Protein AF-G0N2H6-F1 (afdb_monomer)

Foldseek 3Di:
DDPVVVVVVVVVVVVPDDDDPPPPDDDPVRQQVVQVLLVVVLLVCCQVQQFAQAAREDEDVVVQVLQVVCQPPVDNDDAQWDKDALVLLVVQSVCVVVVPPDHDVVNVQQSNQRPWHYKYWDAHPAADVVVPHGRSGIMIIGRHPDRDPVSTDGHHQNPPAPQGADPSSHHYDDDDPPPPPVVPVVVVVVVVVCVVPVPD

Nearest PDB structures (foldseek):
  4tpv-assembly1_A  TM=6.366E-01  e=1.408E-05  Ancylostoma caninum

Structure (mmCIF, N/CA/C/O backbone):
data_AF-G0N2H6-F1
#
_entry.id   AF-G0N2H6-F1
#
loop_
_atom_site.group_PDB
_atom_site.id
_atom_site.type_symbol
_atom_site.label_atom_id
_atom_site.label_alt_id
_atom_site.label_comp_id
_atom_site.label_asym_id
_atom_site.label_entity_id
_atom_site.label_seq_id
_atom_site.pdbx_PDB_ins_code
_atom_site.Cartn_x
_atom_site.Cartn_y
_atom_site.Cartn_z
_atom_site.occupancy
_atom_site.B_iso_or_equiv
_atom_site.auth_seq_id
_atom_site.auth_comp_id
_atom_site.auth_asym_id
_atom_site.auth_atom_id
_atom_site.pdbx_PDB_model_num
ATOM 1 N N . MET A 1 1 ? -56.303 18.698 23.907 1.00 52.81 1 MET A N 1
ATOM 2 C CA . MET A 1 1 ? -55.082 18.356 23.142 1.00 52.81 1 MET A CA 1
ATOM 3 C C . MET A 1 1 ? -55.458 17.349 22.060 1.00 52.81 1 MET A C 1
ATOM 5 O O . MET A 1 1 ? -55.988 16.296 22.387 1.00 52.81 1 MET A O 1
ATOM 9 N N . SER A 1 2 ? -55.326 17.714 20.782 1.00 60.25 2 SER A N 1
ATOM 10 C CA . SER A 1 2 ? -55.785 16.888 19.653 1.00 60.25 2 SER A CA 1
ATOM 11 C C . SER A 1 2 ? -55.023 15.560 19.600 1.00 60.25 2 SER A C 1
ATOM 13 O O . SER A 1 2 ? -53.796 15.564 19.655 1.00 60.25 2 SER A O 1
ATOM 15 N N . LYS A 1 3 ? -55.729 14.430 19.435 1.00 51.53 3 LYS A N 1
ATOM 16 C CA . LYS A 1 3 ? -55.125 13.091 19.256 1.00 51.53 3 LYS A CA 1
ATOM 17 C C . LYS A 1 3 ? -54.102 13.056 18.104 1.00 51.53 3 LYS A C 1
ATOM 19 O O . LYS A 1 3 ? -53.177 12.253 18.133 1.00 51.53 3 LYS A O 1
ATOM 24 N N . ARG A 1 4 ? -54.217 13.980 17.137 1.00 58.84 4 ARG A N 1
ATOM 25 C CA . ARG A 1 4 ? -53.255 14.167 16.036 1.00 58.84 4 ARG A CA 1
ATOM 26 C C . ARG A 1 4 ? -51.916 14.760 16.494 1.00 58.84 4 ARG A C 1
ATOM 28 O O . ARG A 1 4 ? -50.886 14.409 15.937 1.00 58.84 4 ARG A O 1
ATOM 35 N N . LEU A 1 5 ? -51.921 15.608 17.525 1.00 55.84 5 LEU A N 1
ATOM 36 C CA . LEU A 1 5 ? -50.709 16.219 18.083 1.00 55.84 5 LEU A CA 1
ATOM 37 C C . LEU A 1 5 ? -49.897 15.207 18.908 1.00 55.84 5 LEU A C 1
ATOM 39 O O . LEU A 1 5 ? -48.673 15.222 18.874 1.00 55.84 5 LEU A O 1
ATOM 43 N N . ILE A 1 6 ? -50.584 14.282 19.587 1.00 61.75 6 ILE A N 1
ATOM 44 C CA . ILE A 1 6 ? -49.951 13.180 20.328 1.00 61.75 6 ILE A CA 1
ATOM 45 C C . ILE A 1 6 ? -49.306 12.182 19.351 1.00 61.75 6 ILE A C 1
ATOM 47 O O . ILE A 1 6 ? -48.180 11.755 19.578 1.00 61.75 6 ILE A O 1
ATOM 51 N N . LEU A 1 7 ? -49.965 11.871 18.227 1.00 57.53 7 LEU A N 1
ATOM 52 C CA . LEU A 1 7 ? -49.415 10.975 17.199 1.00 57.53 7 LEU A CA 1
ATOM 53 C C . LEU A 1 7 ? -48.156 11.554 16.522 1.00 57.53 7 LEU A C 1
ATOM 55 O O . LEU A 1 7 ? -47.192 10.828 16.294 1.00 57.53 7 LEU A O 1
ATOM 59 N N . LEU A 1 8 ? -48.145 12.864 16.248 1.00 57.62 8 LEU A N 1
ATOM 60 C CA . LEU A 1 8 ? -46.985 13.570 15.686 1.00 57.62 8 LEU A CA 1
ATOM 61 C C . LEU A 1 8 ? -45.787 13.579 16.646 1.00 57.62 8 LEU A C 1
ATOM 63 O O . LEU A 1 8 ? -44.660 13.366 16.212 1.00 57.62 8 LEU A O 1
ATOM 67 N N . LEU A 1 9 ? -46.025 13.747 17.949 1.00 58.12 9 LEU A N 1
ATOM 68 C CA . LEU A 1 9 ? -44.961 13.700 18.957 1.00 58.12 9 LEU A CA 1
ATOM 69 C C . LEU A 1 9 ? -44.379 12.288 19.139 1.00 58.12 9 LEU A C 1
ATOM 71 O O . LEU A 1 9 ? -43.174 12.155 19.328 1.00 58.12 9 LEU A O 1
ATOM 75 N N . VAL A 1 10 ? -45.192 11.233 19.018 1.00 57.59 10 VAL A N 1
ATOM 76 C CA . VAL A 1 10 ? -44.719 9.837 19.109 1.00 57.59 10 VAL A CA 1
ATOM 77 C C . VAL A 1 10 ? -43.898 9.429 17.875 1.00 57.59 10 VAL A C 1
ATOM 79 O O . VAL A 1 10 ? -42.893 8.735 18.013 1.00 57.59 10 VAL A O 1
ATOM 82 N N . LEU A 1 11 ? -44.239 9.924 16.678 1.00 55.03 11 LEU A N 1
ATOM 83 C CA . LEU A 1 11 ? -43.443 9.701 15.460 1.00 55.03 11 LEU A CA 1
ATOM 84 C C . LEU A 1 11 ? -42.071 10.396 15.507 1.00 55.03 11 LEU A C 1
ATOM 86 O O . LEU A 1 11 ? -41.089 9.831 15.028 1.00 55.03 11 LEU A O 1
ATOM 90 N N . CYS A 1 12 ? -41.967 11.572 16.134 1.00 55.12 12 CYS A N 1
ATOM 91 C CA . CYS A 1 12 ? -40.683 12.260 16.301 1.00 55.12 12 CYS A CA 1
ATOM 92 C C . CYS A 1 12 ? -39.720 11.526 17.249 1.00 55.12 12 CYS A C 1
ATOM 94 O O . CYS A 1 12 ? -38.512 11.593 17.045 1.00 55.12 12 CYS A O 1
ATOM 96 N N . VAL A 1 13 ? -40.229 10.790 18.243 1.00 52.97 13 VAL A N 1
ATOM 97 C CA . VAL A 1 13 ? -39.395 10.034 19.199 1.00 52.97 13 VAL A CA 1
ATOM 98 C C . VAL A 1 13 ? -38.867 8.722 18.597 1.00 52.97 13 VAL A C 1
ATOM 100 O O . VAL A 1 13 ? -37.816 8.239 19.008 1.00 52.97 13 VAL A O 1
ATOM 103 N N . HIS A 1 14 ? -39.527 8.167 17.575 1.00 50.09 14 HIS A N 1
ATOM 104 C CA . HIS A 1 14 ? -39.010 7.010 16.826 1.00 50.09 14 HIS A CA 1
ATOM 105 C C . HIS A 1 14 ? -38.004 7.381 15.727 1.00 50.09 14 HIS A C 1
ATOM 107 O O . HIS A 1 14 ? -37.294 6.510 15.233 1.00 50.09 14 HIS A O 1
ATOM 113 N N . LEU A 1 15 ? -37.901 8.663 15.362 1.00 48.66 15 LEU A N 1
ATOM 114 C CA . LEU A 1 15 ? -36.867 9.163 14.446 1.00 48.66 15 LEU A CA 1
ATOM 115 C C . LEU A 1 15 ? -35.556 9.522 15.163 1.00 48.66 15 LEU A C 1
ATOM 117 O O . LEU A 1 15 ? -34.543 9.723 14.500 1.00 48.66 15 LEU A O 1
ATOM 121 N N . THR A 1 16 ? -35.546 9.583 16.498 1.00 50.75 16 THR A N 1
ATOM 122 C CA . THR A 1 16 ? -34.340 9.877 17.294 1.00 50.75 16 THR A CA 1
ATOM 123 C C . THR A 1 16 ? -33.732 8.645 17.964 1.00 50.75 16 THR A C 1
ATOM 125 O O . THR A 1 16 ? -32.695 8.752 18.616 1.00 50.75 16 THR A O 1
ATOM 128 N N . THR A 1 17 ? -34.313 7.458 17.769 1.00 51.91 17 THR A N 1
ATOM 129 C CA . THR A 1 17 ? -33.793 6.194 18.301 1.00 51.91 17 THR A CA 1
ATOM 130 C C . THR A 1 17 ? -33.347 5.250 17.188 1.00 51.91 17 THR A C 1
ATOM 132 O O . THR A 1 17 ? -33.980 4.254 16.855 1.00 51.91 17 THR A O 1
ATOM 135 N N . SER A 1 18 ? -32.163 5.521 16.646 1.00 50.12 18 SER A N 1
ATOM 136 C CA . SER A 1 18 ? -31.240 4.454 16.261 1.00 50.12 18 SER A CA 1
ATOM 137 C C . SER A 1 18 ? -29.820 4.887 16.591 1.00 50.12 18 SER A C 1
ATOM 139 O O . SER A 1 18 ? -29.320 5.908 16.129 1.00 50.12 18 SER A O 1
ATOM 141 N N . ALA A 1 19 ? -29.234 4.112 17.493 1.00 48.38 19 ALA A N 1
ATOM 142 C CA . ALA A 1 19 ? -27.936 4.304 18.094 1.00 48.38 19 ALA A CA 1
ATOM 143 C C . ALA A 1 19 ? -26.790 4.102 17.098 1.00 48.38 19 ALA A C 1
ATOM 145 O O . ALA A 1 19 ? -26.807 3.175 16.294 1.00 48.38 19 ALA A O 1
ATOM 146 N N . ALA A 1 20 ? -25.776 4.949 17.230 1.00 44.06 20 ALA A N 1
ATOM 147 C CA . ALA A 1 20 ? -24.366 4.633 17.466 1.00 44.06 20 ALA A CA 1
ATOM 148 C C . ALA A 1 20 ? -23.571 5.859 17.013 1.00 44.06 20 ALA A C 1
ATOM 150 O O . ALA A 1 20 ? -23.866 6.435 15.966 1.00 44.06 20 ALA A O 1
ATOM 151 N N . ILE A 1 21 ? -22.536 6.242 17.760 1.00 43.78 21 ILE A N 1
ATOM 152 C CA . ILE A 1 21 ? -21.432 7.015 17.188 1.00 43.78 21 ILE A CA 1
ATOM 153 C C . ILE A 1 21 ? -20.788 6.071 16.167 1.00 43.78 21 ILE A C 1
ATOM 155 O O . ILE A 1 21 ? -19.864 5.323 16.472 1.00 43.78 21 ILE A O 1
ATOM 159 N N . LEU A 1 22 ? -21.375 5.992 14.974 1.00 46.00 22 LEU A N 1
ATOM 160 C CA . LEU A 1 22 ? -20.761 5.324 13.850 1.00 46.00 22 LEU A CA 1
ATOM 161 C C . LEU A 1 22 ? -19.612 6.253 13.481 1.00 46.00 22 LEU A C 1
ATOM 163 O O . LEU A 1 22 ? -19.841 7.283 12.845 1.00 46.00 22 LEU A O 1
ATOM 167 N N . ALA A 1 23 ? -18.396 5.932 13.936 1.00 55.88 23 ALA A N 1
ATOM 168 C CA . ALA A 1 23 ? -17.187 6.467 13.322 1.00 55.88 23 ALA A CA 1
ATOM 169 C C . ALA A 1 23 ? -17.430 6.445 11.807 1.00 55.88 23 ALA A C 1
ATOM 171 O O . ALA A 1 23 ? -17.846 5.416 11.259 1.00 55.88 23 ALA A O 1
ATOM 172 N N . LYS A 1 24 ? -17.394 7.623 11.179 1.00 61.41 24 LYS A N 1
ATOM 173 C CA . LYS A 1 24 ? -17.942 7.831 9.839 1.00 61.41 24 LYS A CA 1
ATOM 174 C C . LYS A 1 24 ? -17.153 6.965 8.860 1.00 61.41 24 LYS A C 1
ATOM 176 O O . LYS A 1 24 ? -16.090 7.367 8.406 1.00 61.41 24 LYS A O 1
ATOM 181 N N . ARG A 1 25 ? -17.677 5.778 8.536 1.00 75.19 25 ARG A N 1
ATOM 182 C CA . ARG A 1 25 ? -17.011 4.838 7.628 1.00 75.19 25 ARG A CA 1
ATOM 183 C C . ARG A 1 25 ? -16.731 5.534 6.301 1.00 75.19 25 ARG A C 1
ATOM 185 O O . ARG A 1 25 ? -17.641 6.127 5.716 1.00 75.19 25 ARG A O 1
ATOM 192 N N . LYS A 1 26 ? -15.492 5.420 5.819 1.00 85.12 26 LYS A N 1
ATOM 193 C CA . LYS A 1 26 ? -15.111 5.910 4.490 1.00 85.12 26 LYS A CA 1
ATOM 194 C C . LYS A 1 26 ? -15.987 5.266 3.418 1.00 85.12 26 LYS A C 1
ATOM 196 O O . LYS A 1 26 ? -16.254 4.060 3.465 1.00 85.12 26 LYS A O 1
ATOM 201 N N . THR A 1 27 ? -16.428 6.071 2.457 1.00 90.81 27 THR A N 1
ATOM 202 C CA . THR A 1 27 ? -17.172 5.583 1.291 1.00 90.81 27 THR A CA 1
ATOM 203 C C . THR A 1 27 ? -16.261 4.735 0.400 1.00 90.81 27 THR A C 1
ATOM 205 O O . THR A 1 27 ? -15.036 4.795 0.511 1.00 90.81 27 THR A O 1
ATOM 208 N N . ALA A 1 28 ? -16.847 3.938 -0.499 1.00 92.00 28 ALA A N 1
ATOM 209 C CA . ALA A 1 28 ? -16.074 3.196 -1.498 1.00 92.00 28 ALA A CA 1
ATOM 210 C C . ALA A 1 28 ? -15.193 4.137 -2.338 1.00 92.00 28 ALA A C 1
ATOM 212 O O . ALA 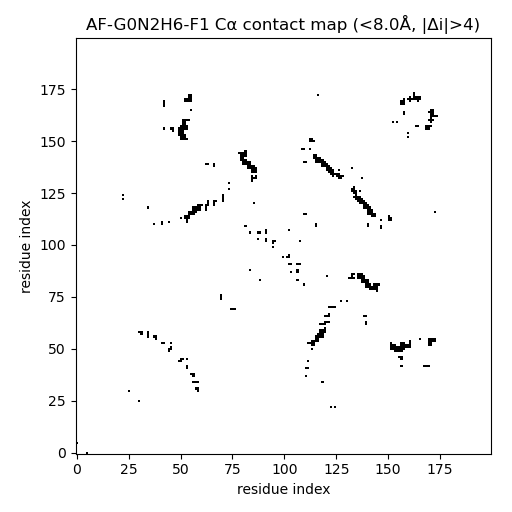A 1 28 ? -14.020 3.862 -2.541 1.00 92.00 28 ALA A O 1
ATOM 213 N N . GLU A 1 29 ? -15.726 5.292 -2.734 1.00 92.81 29 GLU A N 1
ATOM 214 C CA . GLU A 1 29 ? -14.989 6.309 -3.488 1.00 92.81 29 GLU A CA 1
ATOM 215 C C . GLU A 1 29 ? -13.754 6.822 -2.735 1.00 92.81 29 GLU A C 1
ATOM 217 O O . GLU A 1 29 ? -12.656 6.809 -3.280 1.00 92.81 29 GLU A O 1
ATOM 222 N N . GLN A 1 30 ? -13.897 7.171 -1.452 1.00 93.62 30 GLN A N 1
ATOM 223 C CA . GLN A 1 30 ? -12.773 7.625 -0.622 1.00 93.62 30 GLN A CA 1
ATOM 224 C C . GLN A 1 30 ? -11.707 6.537 -0.430 1.00 93.62 30 GLN A C 1
ATOM 226 O O . GLN A 1 30 ? -10.518 6.829 -0.307 1.00 93.62 30 GLN A O 1
ATOM 231 N N . LYS A 1 31 ? -12.131 5.271 -0.370 1.00 94.94 31 LYS A N 1
ATOM 232 C CA . LYS A 1 31 ? -11.223 4.124 -0.288 1.00 94.94 31 LYS A CA 1
ATOM 233 C C . LYS A 1 31 ? -10.426 3.970 -1.581 1.00 94.94 31 LYS A C 1
ATOM 235 O O . LYS A 1 31 ? -9.208 3.837 -1.513 1.00 94.94 31 LYS A O 1
ATOM 240 N N . GLU A 1 32 ? -11.085 4.037 -2.734 1.00 94.69 32 GLU A N 1
ATOM 241 C CA . GLU A 1 32 ? -10.416 3.961 -4.037 1.00 94.69 32 GLU A CA 1
ATOM 242 C C . GLU A 1 32 ? -9.495 5.165 -4.288 1.00 94.69 32 GLU A C 1
ATOM 244 O O . GLU A 1 32 ? -8.405 4.997 -4.831 1.00 94.69 32 GLU A O 1
ATOM 249 N N . GLU A 1 33 ? -9.868 6.366 -3.835 1.00 95.12 33 GLU A N 1
ATOM 250 C CA . GLU A 1 33 ? -9.018 7.561 -3.923 1.00 95.12 33 GLU A CA 1
ATOM 251 C C . GLU A 1 33 ? -7.701 7.386 -3.149 1.00 95.12 33 GLU A C 1
ATOM 253 O O . GLU A 1 33 ? -6.626 7.657 -3.687 1.00 95.12 33 GLU A O 1
ATOM 258 N N . ALA A 1 34 ? -7.757 6.839 -1.931 1.00 94.12 34 ALA A N 1
ATOM 259 C CA . ALA A 1 34 ? -6.552 6.530 -1.160 1.00 94.12 34 ALA A CA 1
ATOM 260 C C . ALA A 1 34 ? -5.661 5.492 -1.869 1.00 94.12 34 ALA A C 1
ATOM 262 O O . ALA A 1 34 ? -4.438 5.628 -1.909 1.00 94.12 34 ALA A O 1
ATOM 263 N N . VAL A 1 35 ? -6.256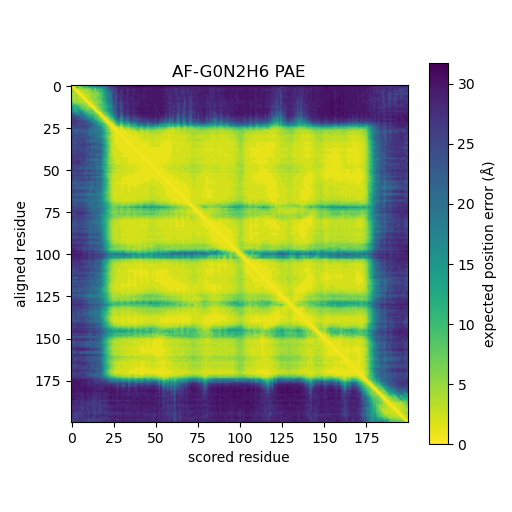 4.461 -2.479 1.00 97.62 35 VAL A N 1
ATOM 264 C CA . VAL A 1 35 ? -5.497 3.453 -3.239 1.00 97.62 35 VAL A CA 1
ATOM 265 C C . VAL A 1 35 ? -4.869 4.047 -4.498 1.00 97.62 35 VAL A C 1
ATOM 267 O O . VAL A 1 35 ? -3.738 3.698 -4.850 1.00 97.62 35 VAL A O 1
ATOM 270 N N . LYS A 1 36 ? -5.563 4.972 -5.164 1.00 97.50 36 LYS A N 1
ATOM 271 C CA . LYS A 1 36 ? -5.028 5.700 -6.314 1.00 97.50 36 LYS A CA 1
ATOM 272 C C . LYS A 1 36 ? -3.761 6.468 -5.935 1.00 97.50 36 LYS A C 1
ATOM 274 O O . LYS A 1 36 ? -2.755 6.327 -6.628 1.00 97.50 36 LYS A O 1
ATOM 279 N N . GLU A 1 37 ? -3.772 7.187 -4.815 1.00 95.94 37 GLU A N 1
ATOM 280 C CA . GLU A 1 37 ? -2.591 7.886 -4.292 1.00 95.94 37 GLU A CA 1
ATOM 281 C C . GLU A 1 37 ? -1.416 6.921 -4.043 1.00 95.94 37 GLU A C 1
ATOM 283 O O . GLU A 1 37 ? -0.273 7.198 -4.416 1.00 95.94 37 GLU A O 1
ATOM 288 N N . TYR A 1 38 ? -1.688 5.736 -3.484 1.00 97.62 38 TYR A N 1
ATOM 289 C CA . TYR A 1 38 ? -0.657 4.712 -3.286 1.00 97.62 38 TYR A CA 1
ATOM 290 C C . TYR A 1 38 ? -0.045 4.249 -4.607 1.00 97.62 38 TYR A C 1
ATOM 292 O O . TYR A 1 38 ? 1.177 4.116 -4.722 1.00 97.62 38 TYR A O 1
ATOM 300 N N . ASN A 1 39 ? -0.880 4.032 -5.620 1.00 98.50 39 ASN A N 1
ATOM 301 C CA . ASN A 1 39 ? -0.428 3.623 -6.942 1.00 98.50 39 ASN A CA 1
ATOM 302 C C . ASN A 1 39 ? 0.368 4.718 -7.661 1.00 98.50 39 ASN A C 1
ATOM 304 O O . ASN A 1 39 ? 1.352 4.396 -8.324 1.00 98.50 39 ASN A O 1
ATOM 308 N N . GLU A 1 40 ? 0.023 5.996 -7.497 1.00 97.31 40 GLU A N 1
ATOM 309 C CA . GLU A 1 40 ? 0.796 7.113 -8.062 1.00 97.31 40 GLU A CA 1
ATOM 310 C C . GLU A 1 40 ? 2.238 7.128 -7.528 1.00 97.31 40 GLU A C 1
ATOM 312 O O . GLU A 1 40 ? 3.196 7.241 -8.304 1.00 97.31 40 GLU A O 1
ATOM 317 N N . MET A 1 41 ? 2.426 6.905 -6.224 1.00 95.81 41 MET A N 1
ATOM 318 C CA . MET A 1 41 ? 3.773 6.772 -5.658 1.00 95.81 41 MET A CA 1
ATOM 319 C C . MET A 1 41 ? 4.480 5.502 -6.139 1.00 95.81 41 MET A C 1
ATOM 321 O O . MET A 1 41 ? 5.669 5.552 -6.449 1.00 95.81 41 MET A O 1
ATOM 325 N N . ARG A 1 42 ? 3.769 4.370 -6.248 1.00 98.00 42 ARG A N 1
ATOM 326 C CA . ARG A 1 42 ? 4.337 3.114 -6.774 1.00 98.00 42 ARG A CA 1
ATOM 327 C C . ARG A 1 42 ? 4.817 3.266 -8.216 1.00 98.00 42 ARG A C 1
ATOM 329 O O . ARG A 1 42 ? 5.875 2.739 -8.548 1.00 98.00 42 ARG A O 1
ATOM 336 N N . VAL A 1 43 ? 4.098 4.018 -9.054 1.00 98.50 43 VAL A N 1
ATOM 337 C CA . VAL A 1 43 ? 4.533 4.365 -10.418 1.00 98.50 43 VAL A CA 1
ATOM 338 C C . VAL A 1 43 ? 5.818 5.192 -10.384 1.00 98.50 43 VAL A C 1
ATOM 340 O O . VAL A 1 43 ? 6.754 4.891 -11.125 1.00 98.50 43 VAL A O 1
ATOM 343 N N . SER A 1 44 ? 5.877 6.222 -9.534 1.00 96.50 44 SER A N 1
ATOM 344 C CA . SER A 1 44 ? 7.064 7.075 -9.389 1.00 96.50 44 SER A CA 1
ATOM 345 C C . SER A 1 44 ? 8.290 6.264 -8.957 1.00 96.50 44 SER A C 1
ATOM 347 O O . SER A 1 44 ? 9.324 6.277 -9.626 1.00 96.50 44 SER A O 1
ATOM 349 N N . GLU A 1 45 ? 8.143 5.473 -7.895 1.00 95.38 45 GLU A N 1
ATOM 350 C CA . GLU A 1 45 ? 9.197 4.616 -7.356 1.00 95.38 45 GLU A CA 1
ATOM 351 C C . GLU A 1 45 ? 9.670 3.579 -8.383 1.00 95.38 45 GLU A C 1
ATOM 353 O O . GLU A 1 45 ? 10.872 3.386 -8.570 1.00 95.38 45 GLU A O 1
ATOM 358 N N . ALA A 1 46 ? 8.739 2.933 -9.092 1.00 98.19 46 ALA A N 1
ATOM 359 C CA . ALA A 1 46 ? 9.073 1.942 -10.107 1.00 98.19 46 ALA A CA 1
ATOM 360 C C . ALA A 1 46 ? 9.858 2.542 -11.279 1.00 98.19 46 ALA A C 1
ATOM 362 O O . ALA A 1 46 ? 10.753 1.885 -11.805 1.00 98.19 46 ALA A O 1
ATOM 363 N N . LYS A 1 47 ? 9.577 3.793 -11.660 1.00 98.31 47 LYS A N 1
ATOM 364 C CA . LYS A 1 47 ? 10.364 4.511 -12.673 1.00 98.31 47 LYS A CA 1
ATOM 365 C C . LYS A 1 47 ? 11.755 4.873 -12.156 1.00 98.31 47 LYS A C 1
ATOM 367 O O . LYS A 1 47 ? 12.732 4.606 -12.841 1.00 98.31 47 LYS A O 1
ATOM 372 N N . ILE A 1 48 ? 11.851 5.433 -10.947 1.00 95.94 48 ILE A N 1
ATOM 373 C CA . ILE A 1 48 ? 13.126 5.865 -10.345 1.00 95.94 48 ILE A CA 1
ATOM 374 C C . ILE A 1 48 ? 14.065 4.678 -10.110 1.00 95.94 48 ILE A C 1
ATOM 376 O O . ILE A 1 48 ? 15.270 4.783 -10.323 1.00 95.94 48 ILE A O 1
ATOM 380 N N . LYS A 1 49 ? 13.522 3.548 -9.647 1.00 96.31 49 LYS A N 1
ATOM 381 C CA . LYS A 1 49 ? 14.302 2.360 -9.280 1.00 96.31 49 LYS A CA 1
ATOM 382 C C . LYS A 1 49 ? 14.312 1.275 -10.349 1.00 96.31 49 LYS A C 1
ATOM 384 O O . LYS A 1 49 ? 14.850 0.201 -10.070 1.00 96.31 49 LYS A O 1
ATOM 389 N N . GLU A 1 50 ? 13.721 1.528 -11.514 1.00 98.06 50 GLU A N 1
ATOM 390 C CA . GLU A 1 50 ? 13.604 0.575 -12.624 1.00 98.06 50 GLU A CA 1
ATOM 391 C C . GLU A 1 50 ? 13.032 -0.777 -12.165 1.00 98.06 50 GLU A C 1
ATOM 393 O O . GLU A 1 50 ? 13.688 -1.819 -12.234 1.00 98.06 50 GLU A O 1
ATOM 398 N N . ILE A 1 51 ? 11.820 -0.753 -11.608 1.00 98.38 51 ILE A N 1
ATOM 399 C CA . ILE A 1 51 ? 11.095 -1.945 -11.152 1.00 98.38 51 ILE A CA 1
ATOM 400 C C . ILE A 1 51 ? 10.055 -2.320 -12.208 1.00 98.38 51 ILE A C 1
ATOM 402 O O . ILE A 1 51 ? 8.986 -1.714 -12.291 1.00 98.38 51 ILE A O 1
ATOM 406 N N . GLY A 1 52 ? 10.342 -3.357 -12.992 1.00 98.38 52 GLY A N 1
ATOM 407 C CA . GLY A 1 52 ? 9.488 -3.747 -14.113 1.00 98.38 52 GLY A CA 1
ATOM 408 C C . GLY A 1 52 ? 8.275 -4.594 -13.731 1.00 98.38 52 GLY A C 1
ATOM 409 O O . GLY A 1 52 ? 7.371 -4.742 -14.548 1.00 98.38 52 GLY A O 1
ATOM 410 N N . ASN A 1 53 ? 8.226 -5.137 -12.507 1.00 98.31 53 ASN A N 1
ATOM 411 C CA . ASN A 1 53 ? 7.129 -5.983 -12.013 1.00 98.31 53 ASN A CA 1
ATOM 412 C C . ASN A 1 53 ? 6.304 -5.358 -10.870 1.00 98.31 53 ASN A C 1
ATOM 414 O O . ASN A 1 53 ? 5.736 -6.083 -10.049 1.00 98.31 53 ASN A O 1
ATOM 418 N N . MET A 1 54 ? 6.259 -4.026 -10.772 1.00 98.50 54 MET A N 1
ATOM 419 C CA . MET A 1 54 ? 5.461 -3.331 -9.757 1.00 98.50 54 MET A CA 1
ATOM 420 C C . MET A 1 54 ? 3.967 -3.516 -10.036 1.00 98.50 54 MET A C 1
ATOM 422 O O . MET A 1 54 ? 3.469 -3.026 -11.045 1.00 98.50 54 MET A O 1
ATOM 426 N N . HIS A 1 55 ? 3.244 -4.200 -9.150 1.00 98.56 55 HIS A N 1
ATOM 427 C CA . HIS A 1 55 ? 1.810 -4.423 -9.314 1.00 98.56 55 HIS A CA 1
ATOM 428 C C . HIS A 1 55 ? 0.965 -3.234 -8.858 1.00 98.56 55 HIS A C 1
ATOM 430 O O . HIS A 1 55 ? 1.343 -2.478 -7.963 1.00 98.56 55 HIS A O 1
ATOM 436 N N . GLU A 1 56 ? -0.207 -3.097 -9.461 1.00 98.50 56 GLU A N 1
ATOM 437 C CA . GLU A 1 56 ? -1.257 -2.205 -8.991 1.00 98.50 56 GLU A CA 1
ATOM 438 C C . GLU A 1 56 ? -1.840 -2.721 -7.669 1.00 98.50 56 GLU A C 1
ATOM 440 O O . GLU A 1 56 ? -2.141 -3.910 -7.531 1.00 98.50 56 GLU A O 1
ATOM 445 N N . LEU A 1 57 ? -2.018 -1.822 -6.701 1.00 98.44 57 LEU A N 1
ATOM 446 C CA . LEU A 1 57 ? -2.832 -2.069 -5.518 1.00 98.44 57 LEU A CA 1
ATOM 447 C C . LEU A 1 57 ? -4.306 -1.835 -5.836 1.00 98.44 57 LEU A C 1
ATOM 449 O O . LEU A 1 57 ? -4.655 -0.867 -6.509 1.00 98.44 57 LEU A O 1
ATOM 453 N N . LYS A 1 58 ? -5.170 -2.680 -5.282 1.00 97.75 58 LYS A N 1
ATOM 454 C CA . LYS A 1 58 ? -6.625 -2.495 -5.274 1.00 97.75 58 LYS A CA 1
ATOM 455 C C . LYS A 1 58 ? -7.160 -2.547 -3.854 1.00 97.75 58 LYS A C 1
ATOM 457 O O . LYS A 1 58 ? -6.594 -3.249 -3.011 1.00 97.75 58 LYS A O 1
ATOM 462 N N . TYR A 1 59 ? -8.253 -1.836 -3.593 1.00 98.00 59 TYR A N 1
ATOM 463 C CA . TYR A 1 59 ? -8.943 -2.005 -2.323 1.00 98.00 59 TYR A CA 1
ATOM 464 C C . TYR A 1 59 ? -9.571 -3.407 -2.267 1.00 98.00 59 TYR A C 1
ATOM 466 O O . TYR A 1 59 ? -10.264 -3.825 -3.196 1.00 98.00 59 TYR A O 1
ATOM 474 N N . ASP A 1 60 ? -9.311 -4.163 -1.199 1.00 97.50 60 ASP A N 1
ATOM 475 C CA . ASP A 1 60 ? -9.810 -5.535 -1.044 1.00 97.50 60 ASP A CA 1
ATOM 476 C C . ASP A 1 60 ? -10.776 -5.625 0.142 1.00 97.50 60 ASP A C 1
ATOM 478 O O . ASP A 1 60 ? -10.387 -5.601 1.308 1.00 97.50 60 ASP A O 1
ATOM 482 N N . TYR A 1 61 ? -12.066 -5.749 -0.166 1.00 95.69 61 TYR A N 1
ATOM 483 C CA . TYR A 1 61 ? -13.129 -5.814 0.839 1.00 95.69 61 TYR A CA 1
ATOM 484 C C . TYR A 1 61 ? -13.116 -7.110 1.665 1.00 95.69 61 TYR A C 1
ATOM 486 O O . TYR A 1 61 ? -13.627 -7.123 2.784 1.00 95.69 61 TYR A O 1
ATOM 494 N N . GLU A 1 62 ? -12.529 -8.205 1.170 1.00 95.81 62 GLU A N 1
ATOM 495 C CA . GLU A 1 62 ? -12.354 -9.417 1.982 1.00 95.81 62 GLU A CA 1
ATOM 496 C C . GLU A 1 62 ? -11.220 -9.225 2.994 1.00 95.81 62 GLU A C 1
ATOM 498 O O . GLU A 1 62 ? -11.347 -9.612 4.156 1.00 95.81 62 GLU A O 1
ATOM 503 N N . LEU A 1 63 ? -10.143 -8.547 2.593 1.00 96.50 63 LEU A N 1
ATOM 504 C CA . LEU A 1 63 ? -9.083 -8.118 3.500 1.00 96.50 63 LEU A CA 1
ATOM 505 C C . LEU A 1 63 ? -9.601 -7.083 4.513 1.00 96.50 63 LEU A C 1
ATOM 507 O O . LEU A 1 63 ? -9.209 -7.122 5.677 1.00 96.50 63 LEU A O 1
ATOM 511 N N . GLU A 1 64 ? -10.543 -6.221 4.121 1.00 96.56 64 GLU A N 1
ATOM 512 C CA . GLU A 1 64 ? -11.221 -5.302 5.041 1.00 96.56 64 GLU A CA 1
ATOM 513 C C . GLU A 1 64 ? -12.042 -6.052 6.099 1.00 96.56 64 GLU A C 1
ATOM 515 O O . GLU A 1 64 ? -12.036 -5.671 7.268 1.00 96.56 64 GLU A O 1
ATOM 520 N N . LYS A 1 65 ? -12.729 -7.145 5.740 1.00 95.38 65 LYS A N 1
ATOM 521 C CA . LYS A 1 65 ? -13.421 -7.996 6.728 1.00 95.38 65 LYS A CA 1
ATOM 522 C C . LYS A 1 65 ? -12.436 -8.614 7.718 1.00 95.38 65 LYS A C 1
ATOM 524 O O . LYS A 1 65 ? -12.724 -8.654 8.914 1.00 95.38 65 LYS A O 1
ATOM 529 N N . VAL A 1 66 ? -11.272 -9.059 7.238 1.00 95.19 66 VAL A N 1
ATOM 530 C CA . VAL A 1 66 ? -10.193 -9.566 8.101 1.00 95.19 66 VAL A CA 1
ATOM 531 C C . VAL A 1 66 ? -9.721 -8.473 9.060 1.00 95.19 66 VAL A C 1
ATOM 533 O O . VAL A 1 66 ? -9.699 -8.713 10.266 1.00 95.19 66 VAL A O 1
ATOM 536 N N . ALA A 1 67 ? -9.437 -7.269 8.559 1.00 94.81 67 ALA A N 1
ATOM 537 C CA . ALA A 1 67 ? -9.034 -6.127 9.378 1.00 94.81 67 ALA A CA 1
ATOM 538 C C . ALA A 1 67 ? -10.109 -5.748 10.415 1.00 94.81 67 ALA A C 1
ATOM 540 O O . ALA A 1 67 ? -9.810 -5.632 11.601 1.00 94.81 67 ALA A O 1
ATOM 541 N N . ASN A 1 68 ? -11.379 -5.660 10.003 1.00 93.69 68 ASN A N 1
ATOM 542 C CA . ASN A 1 68 ? -12.508 -5.379 10.895 1.00 93.69 68 ASN A CA 1
ATOM 543 C C . ASN A 1 68 ? -1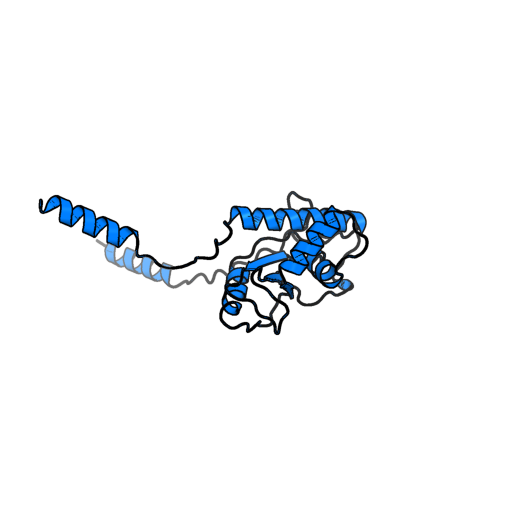2.659 -6.426 12.006 1.00 93.69 68 ASN A C 1
ATOM 545 O O . ASN A 1 68 ? -13.073 -6.087 13.108 1.00 93.69 68 ASN A O 1
ATOM 549 N N . SER A 1 69 ? -12.302 -7.690 11.756 1.00 92.56 69 SER A N 1
ATOM 550 C CA . SER A 1 69 ? -12.370 -8.735 12.786 1.00 92.56 69 SER A CA 1
ATOM 551 C C . SER A 1 69 ? -11.376 -8.542 13.941 1.00 92.56 69 SER A C 1
ATOM 553 O O . SER A 1 69 ? -11.527 -9.197 14.968 1.00 92.56 69 SER A O 1
ATOM 555 N N . MET A 1 70 ? -10.382 -7.659 13.785 1.00 91.25 70 MET A N 1
ATOM 556 C CA . MET A 1 70 ? -9.346 -7.370 14.788 1.00 91.25 70 MET A CA 1
ATOM 557 C C . MET A 1 70 ? -9.652 -6.114 15.620 1.00 91.25 70 MET A C 1
ATOM 559 O O . MET A 1 70 ? -8.988 -5.863 16.625 1.00 91.25 70 MET A O 1
ATOM 563 N N . THR A 1 71 ? -10.634 -5.298 15.215 1.00 89.88 71 THR A N 1
ATOM 564 C CA . THR A 1 71 ? -10.854 -3.962 15.800 1.00 89.88 71 THR A CA 1
ATOM 565 C C . THR A 1 71 ? -11.490 -4.000 17.188 1.00 89.88 71 THR A C 1
ATOM 567 O O . THR A 1 71 ? -11.333 -3.056 17.955 1.00 89.88 71 THR A O 1
ATOM 570 N N . GLY A 1 72 ? -12.196 -5.083 17.530 1.00 84.06 72 GLY A N 1
ATOM 571 C CA . GLY A 1 72 ? -12.956 -5.185 18.780 1.00 84.06 72 GLY A CA 1
ATOM 572 C C . GLY A 1 72 ? -12.146 -5.595 20.013 1.00 84.06 72 GLY A C 1
ATOM 573 O O . GLY A 1 72 ? -12.596 -5.354 21.129 1.00 84.06 72 GLY A O 1
ATOM 574 N N . ASN A 1 73 ? -10.985 -6.233 19.841 1.00 83.62 73 ASN A N 1
ATOM 575 C CA . ASN A 1 73 ? -10.220 -6.825 20.947 1.00 83.62 73 ASN A CA 1
ATOM 576 C C . ASN A 1 73 ? -8.698 -6.626 20.845 1.00 83.62 73 ASN A C 1
ATOM 578 O O . ASN A 1 73 ? -7.961 -7.175 21.660 1.00 83.62 73 ASN A O 1
ATOM 582 N N . CYS A 1 74 ? -8.216 -5.857 19.861 1.00 85.62 74 CYS A N 1
ATOM 583 C CA . CYS A 1 74 ? -6.787 -5.660 19.601 1.00 85.62 74 CYS A CA 1
ATOM 584 C C . CYS A 1 74 ? -6.006 -6.971 19.352 1.00 85.62 74 CYS A C 1
ATOM 586 O O . CYS A 1 74 ? -4.783 -7.016 19.529 1.00 85.62 74 CYS A O 1
ATOM 588 N N . GLU A 1 75 ? -6.683 -8.043 18.923 1.00 88.56 75 GLU A N 1
ATOM 589 C CA . GLU A 1 75 ? -6.049 -9.302 18.533 1.00 88.56 75 GLU A CA 1
ATOM 590 C C . GLU A 1 75 ? -5.722 -9.294 17.039 1.00 88.56 75 GLU A C 1
ATOM 592 O O . GLU A 1 75 ? -6.509 -9.692 16.177 1.00 88.56 75 GLU A O 1
ATOM 597 N N . PHE A 1 76 ? -4.511 -8.845 16.729 1.00 88.50 76 PHE A N 1
ATOM 598 C CA . PHE A 1 76 ? -4.008 -8.801 15.361 1.00 88.50 76 PHE A CA 1
ATOM 599 C C . PHE A 1 76 ? -3.507 -10.178 14.938 1.00 88.50 76 PHE A C 1
ATOM 601 O O . PHE A 1 76 ? -2.457 -10.641 15.393 1.00 88.50 76 PHE A O 1
ATOM 608 N N . LYS A 1 77 ? -4.286 -10.835 14.077 1.00 87.06 77 LYS A N 1
ATOM 609 C CA . LYS A 1 77 ? -3.932 -12.130 13.491 1.00 87.06 77 LYS A CA 1
ATOM 610 C C . LYS A 1 77 ? -2.827 -11.945 12.450 1.00 87.06 77 LYS A C 1
ATOM 612 O O . LYS A 1 77 ? -2.734 -10.898 11.815 1.00 87.06 77 LYS A O 1
ATOM 617 N N . ASN A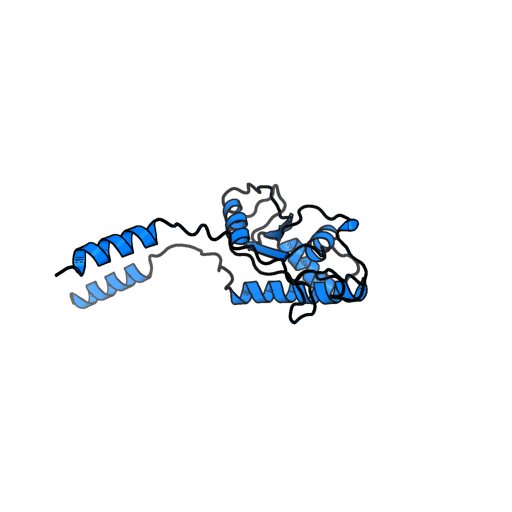 1 78 ? -2.018 -12.983 12.271 1.00 89.31 78 ASN A N 1
ATOM 618 C CA . ASN A 1 78 ? -1.095 -13.075 11.144 1.00 89.31 78 ASN A CA 1
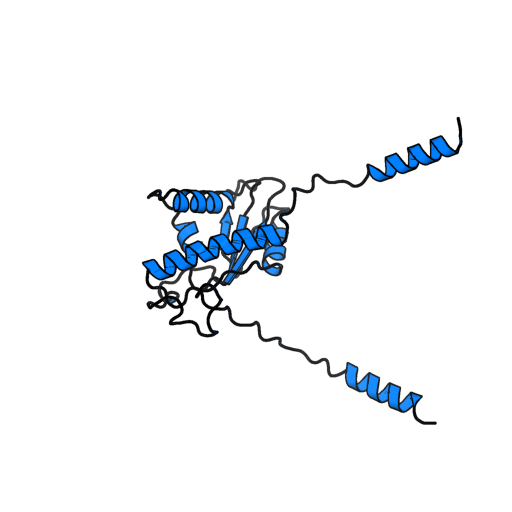ATOM 619 C C . ASN A 1 78 ? -1.834 -13.626 9.916 1.00 89.31 78 ASN A C 1
ATOM 621 O O . ASN A 1 78 ? -2.879 -14.274 10.035 1.00 89.31 78 ASN A O 1
ATOM 625 N N . GLY A 1 79 ? -1.272 -13.401 8.737 1.00 91.19 79 GLY A N 1
ATOM 626 C CA . GLY A 1 79 ? -1.742 -13.981 7.487 1.00 91.19 79 GLY A CA 1
ATOM 627 C C . GLY A 1 79 ? -0.911 -13.475 6.320 1.00 91.19 79 GLY A C 1
ATOM 628 O O . GLY A 1 79 ? 0.133 -12.864 6.526 1.00 91.19 79 GLY A O 1
ATOM 629 N N . ASP A 1 80 ? -1.420 -13.680 5.108 1.00 93.94 80 ASP A N 1
ATOM 630 C CA . ASP A 1 80 ? -0.810 -13.201 3.862 1.00 93.94 80 ASP A CA 1
ATOM 631 C C . ASP A 1 80 ? -1.013 -11.679 3.704 1.00 93.94 80 ASP A C 1
ATOM 633 O O . ASP A 1 80 ? -1.688 -11.202 2.780 1.00 93.94 80 ASP A O 1
ATOM 637 N N . TYR A 1 81 ? -0.543 -10.911 4.687 1.00 95.38 81 TYR A N 1
ATOM 638 C CA . TYR A 1 81 ? -0.570 -9.456 4.733 1.00 95.38 81 TYR A CA 1
ATOM 639 C C . TYR A 1 81 ? 0.389 -8.900 5.795 1.00 95.38 81 TYR A C 1
ATOM 641 O O . TYR A 1 81 ? 0.663 -9.532 6.812 1.00 95.38 81 TYR A O 1
ATOM 649 N N . VAL A 1 82 ? 0.813 -7.652 5.602 1.00 95.06 82 VAL A N 1
ATOM 650 C CA . VAL A 1 82 ? 1.509 -6.842 6.608 1.00 95.06 82 VAL A CA 1
ATOM 651 C C . VAL A 1 82 ? 0.566 -5.781 7.156 1.00 95.06 82 VAL A C 1
ATOM 653 O O . VAL A 1 82 ? -0.118 -5.100 6.391 1.00 95.06 82 VAL A O 1
ATOM 656 N N . LEU A 1 83 ? 0.565 -5.615 8.479 1.00 94.69 83 LEU A N 1
ATOM 657 C CA . LEU A 1 83 ? -0.130 -4.528 9.160 1.00 94.69 83 LEU A CA 1
ATOM 658 C C . LEU A 1 83 ? 0.744 -3.273 9.210 1.00 94.69 83 LEU A C 1
ATOM 660 O O . LEU A 1 83 ? 1.889 -3.317 9.658 1.00 94.69 83 LEU A O 1
ATOM 664 N N . VAL A 1 84 ? 0.169 -2.141 8.819 1.00 94.62 84 VAL A N 1
ATOM 665 C CA . VAL A 1 84 ? 0.784 -0.815 8.897 1.00 94.62 84 VAL A CA 1
ATOM 666 C C . VAL A 1 84 ? -0.152 0.118 9.672 1.00 94.62 84 VAL A C 1
ATOM 668 O O . VAL A 1 84 ? -1.279 0.328 9.222 1.00 94.62 84 VAL A O 1
ATOM 671 N N . PRO A 1 85 ? 0.270 0.700 10.812 1.00 94.94 85 PRO A N 1
ATOM 672 C CA . PRO A 1 85 ? -0.526 1.710 11.510 1.00 94.94 85 PRO A CA 1
ATOM 673 C C . PRO A 1 85 ? -0.860 2.893 10.591 1.00 94.94 85 PRO A C 1
ATOM 675 O O . PRO A 1 85 ? 0.016 3.390 9.875 1.00 94.94 85 PRO A O 1
ATOM 678 N N . ALA A 1 86 ? -2.109 3.359 10.618 1.00 94.69 86 ALA A N 1
ATOM 679 C CA . ALA A 1 86 ? -2.603 4.393 9.710 1.00 94.69 86 ALA A CA 1
ATOM 680 C C . ALA A 1 86 ? -1.849 5.716 9.892 1.00 94.69 86 ALA A C 1
ATOM 682 O O . ALA A 1 86 ? -1.467 6.329 8.896 1.00 94.69 86 ALA A O 1
ATOM 683 N N . VAL A 1 87 ? -1.516 6.088 11.135 1.00 93.44 87 VAL A N 1
ATOM 684 C CA . VAL A 1 87 ? -0.668 7.255 11.428 1.00 93.44 87 VAL A CA 1
ATOM 685 C C . VAL A 1 87 ? 0.679 7.185 10.720 1.00 93.44 87 VAL A C 1
ATOM 687 O O . VAL A 1 87 ? 1.102 8.168 10.114 1.00 93.44 87 VAL A O 1
ATOM 690 N N . LYS A 1 88 ? 1.354 6.029 10.758 1.00 94.31 88 LYS A N 1
ATOM 691 C CA . LYS A 1 88 ? 2.665 5.873 10.113 1.00 94.31 88 LYS A CA 1
ATOM 692 C C . LYS A 1 88 ? 2.548 5.980 8.602 1.00 94.31 88 LYS A C 1
ATOM 694 O O . LYS A 1 88 ? 3.369 6.638 7.969 1.00 94.31 88 LYS A O 1
ATOM 699 N N . LEU A 1 89 ? 1.509 5.365 8.033 1.00 94.69 89 LEU A N 1
ATOM 700 C CA . LEU A 1 89 ? 1.232 5.474 6.608 1.00 94.69 89 LEU A CA 1
ATOM 701 C C . LEU A 1 89 ? 0.967 6.933 6.224 1.00 94.69 89 LEU A C 1
ATOM 703 O O . LEU A 1 89 ? 1.649 7.453 5.352 1.00 94.69 89 LEU A O 1
ATOM 707 N N . ARG A 1 90 ? 0.063 7.629 6.919 1.00 93.06 90 ARG A N 1
ATOM 708 C CA . ARG A 1 90 ? -0.246 9.044 6.674 1.00 93.06 90 ARG A CA 1
ATOM 709 C C . ARG A 1 90 ? 0.995 9.930 6.778 1.00 93.06 90 ARG A C 1
ATOM 711 O O . ARG A 1 90 ? 1.245 10.729 5.883 1.00 93.06 90 ARG A O 1
ATOM 718 N N . GLN A 1 91 ? 1.796 9.771 7.830 1.00 92.38 91 GLN A N 1
ATOM 719 C CA . GLN A 1 91 ? 3.053 10.509 7.990 1.00 92.38 91 GLN A CA 1
ATOM 720 C C . GLN A 1 91 ? 4.012 10.254 6.826 1.00 92.38 91 GLN A C 1
ATOM 722 O O . GLN A 1 91 ? 4.592 11.202 6.303 1.00 92.38 91 GLN A O 1
ATOM 727 N N . PHE A 1 92 ? 4.140 9.001 6.387 1.00 92.69 92 PHE A N 1
ATOM 728 C CA . PHE A 1 92 ? 4.968 8.640 5.242 1.00 92.69 92 PHE A CA 1
ATOM 729 C C . PHE A 1 92 ? 4.503 9.327 3.947 1.00 92.69 92 PHE A C 1
ATOM 731 O O . PHE A 1 92 ? 5.335 9.853 3.204 1.00 92.69 92 PHE A O 1
ATOM 738 N N . LEU A 1 93 ? 3.189 9.361 3.685 1.00 91.62 93 LEU A N 1
ATOM 739 C CA . LEU A 1 93 ? 2.610 10.043 2.518 1.00 91.62 93 LEU A CA 1
ATOM 740 C C . LEU A 1 93 ? 2.956 11.533 2.528 1.00 91.62 93 LEU A C 1
ATOM 742 O O . LEU A 1 93 ? 3.492 12.058 1.552 1.00 91.62 93 LEU A O 1
ATOM 746 N N . GLU A 1 94 ? 2.706 12.200 3.654 1.00 91.06 94 GLU A N 1
ATOM 747 C CA . GLU A 1 94 ? 2.947 13.635 3.807 1.00 91.06 94 GLU A CA 1
ATOM 748 C C . GLU A 1 94 ? 4.439 13.980 3.709 1.00 91.06 94 GLU A C 1
ATOM 750 O O . GLU A 1 94 ? 4.814 14.926 3.018 1.00 91.06 94 GLU A O 1
ATOM 755 N N . GLN A 1 95 ? 5.318 13.172 4.310 1.00 89.75 95 GLN A N 1
ATOM 756 C CA . GLN A 1 95 ? 6.772 13.340 4.201 1.00 89.75 95 GLN A CA 1
ATOM 757 C C . GLN A 1 95 ? 7.273 13.158 2.767 1.00 89.75 95 GLN A C 1
ATOM 759 O O . GLN A 1 95 ? 8.117 13.931 2.307 1.00 89.75 95 GLN A O 1
ATOM 764 N N . THR A 1 96 ? 6.737 12.167 2.049 1.00 85.00 96 THR A N 1
ATOM 765 C CA . THR A 1 96 ? 7.096 11.904 0.649 1.00 85.00 96 THR A CA 1
ATOM 766 C C . THR A 1 96 ? 6.669 13.068 -0.245 1.00 85.00 96 THR A C 1
ATOM 768 O O . THR A 1 96 ? 7.472 13.546 -1.050 1.00 85.00 96 THR A O 1
ATOM 771 N N . LYS A 1 97 ? 5.453 13.602 -0.057 1.00 85.75 97 LYS A N 1
ATOM 772 C CA . LYS A 1 97 ? 4.978 14.810 -0.757 1.00 85.75 97 LYS A CA 1
ATOM 773 C C . LYS A 1 97 ? 5.839 16.032 -0.444 1.00 85.75 97 LYS A C 1
ATOM 775 O O . LYS A 1 97 ? 6.203 16.778 -1.351 1.00 85.75 97 LYS A O 1
ATOM 780 N N . ALA A 1 98 ? 6.208 16.204 0.823 1.00 87.25 98 ALA A N 1
ATOM 781 C CA . ALA A 1 98 ? 7.058 17.293 1.291 1.00 87.25 98 ALA A CA 1
ATOM 782 C C . ALA A 1 98 ? 8.554 17.108 0.953 1.00 87.25 98 ALA A C 1
ATOM 784 O O . ALA A 1 98 ? 9.355 17.986 1.268 1.00 87.25 98 ALA A O 1
ATOM 785 N N . ARG A 1 99 ? 8.945 15.998 0.302 1.00 82.00 99 ARG A N 1
ATOM 786 C CA . ARG A 1 99 ? 10.336 15.654 -0.060 1.00 82.00 99 ARG A CA 1
ATOM 787 C C . ARG A 1 99 ? 11.301 15.649 1.136 1.00 82.00 99 ARG A C 1
ATOM 789 O O . ARG A 1 99 ? 12.467 16.023 1.006 1.00 82.00 99 ARG A O 1
ATOM 796 N N . VAL A 1 100 ? 10.825 15.220 2.304 1.00 80.12 100 VAL A N 1
ATOM 797 C CA . VAL A 1 100 ? 11.639 15.102 3.523 1.00 80.12 100 VAL A CA 1
ATOM 798 C C . VAL A 1 100 ? 12.536 13.857 3.440 1.00 80.12 100 VAL A C 1
ATOM 800 O O . VAL A 1 100 ? 12.100 12.796 3.005 1.00 80.12 100 VAL A O 1
ATOM 803 N N . ILE A 1 101 ? 13.802 13.978 3.864 1.00 66.50 101 ILE A N 1
ATOM 804 C CA . ILE A 1 101 ? 14.836 12.928 3.710 1.00 66.50 101 ILE A CA 1
ATOM 805 C C . ILE A 1 101 ? 14.588 11.717 4.630 1.00 66.50 101 ILE A C 1
ATOM 807 O O . ILE A 1 101 ? 14.955 10.589 4.299 1.00 66.50 101 ILE A O 1
ATOM 811 N N . THR A 1 102 ? 13.965 11.924 5.792 1.00 71.44 102 THR A N 1
ATOM 812 C CA . THR A 1 102 ? 13.655 10.850 6.743 1.00 71.44 102 THR A CA 1
ATOM 813 C C . THR A 1 102 ? 12.338 10.183 6.374 1.00 71.44 102 THR A C 1
ATOM 815 O O . THR A 1 102 ? 11.273 10.705 6.689 1.00 71.44 102 THR A O 1
ATOM 818 N N . VAL A 1 103 ? 12.424 9.025 5.725 1.00 76.75 103 VAL A N 1
ATOM 819 C CA . VAL A 1 103 ? 11.271 8.178 5.404 1.00 76.75 103 VAL A CA 1
ATOM 820 C C . VAL A 1 103 ? 11.228 6.961 6.328 1.00 76.75 103 VAL A C 1
ATOM 822 O O . VAL A 1 103 ? 12.259 6.326 6.570 1.00 76.75 103 VAL A O 1
ATOM 825 N N . ASP A 1 104 ? 10.043 6.616 6.841 1.00 87.88 104 ASP A N 1
ATOM 826 C CA . ASP A 1 104 ? 9.837 5.362 7.577 1.00 87.88 104 ASP A CA 1
ATOM 827 C C . ASP A 1 104 ? 10.121 4.179 6.634 1.00 87.88 104 ASP A C 1
ATOM 829 O O . ASP A 1 104 ? 9.393 3.925 5.667 1.00 87.88 104 ASP A O 1
ATOM 833 N N . ARG A 1 105 ? 11.236 3.478 6.881 1.00 89.12 105 ARG A N 1
ATOM 834 C CA . ARG A 1 105 ? 11.703 2.395 6.005 1.00 89.12 105 ARG A CA 1
ATOM 835 C C . ARG A 1 105 ? 10.792 1.176 6.038 1.00 89.12 105 ARG A C 1
ATOM 837 O O . ARG A 1 105 ? 10.749 0.454 5.042 1.00 89.12 105 ARG A O 1
ATOM 844 N N . ASP A 1 106 ? 10.076 0.948 7.134 1.00 90.81 106 ASP A N 1
ATOM 845 C CA . ASP A 1 106 ? 9.153 -0.177 7.239 1.00 90.81 106 ASP A CA 1
ATOM 846 C C . ASP A 1 106 ? 7.919 0.082 6.380 1.00 90.81 106 ASP A C 1
ATOM 848 O O . ASP A 1 106 ? 7.536 -0.780 5.586 1.00 90.81 106 ASP A O 1
ATOM 852 N N . VAL A 1 107 ? 7.370 1.300 6.438 1.00 93.69 107 VAL A N 1
ATOM 853 C CA . VAL A 1 107 ? 6.266 1.708 5.557 1.00 93.69 107 VAL A CA 1
ATOM 854 C C . VAL A 1 107 ? 6.700 1.674 4.092 1.00 93.69 107 VAL A C 1
ATOM 856 O O . VAL A 1 107 ? 5.995 1.088 3.271 1.00 93.69 107 VAL A O 1
ATOM 859 N N . ALA A 1 108 ? 7.882 2.213 3.762 1.00 93.19 108 ALA A N 1
ATOM 860 C CA . ALA A 1 108 ? 8.420 2.171 2.399 1.00 93.19 108 ALA A CA 1
ATOM 861 C C . ALA A 1 108 ? 8.519 0.736 1.866 1.00 93.19 108 ALA A C 1
ATOM 863 O O . ALA A 1 108 ? 8.132 0.457 0.732 1.00 93.19 108 ALA A O 1
ATOM 864 N N . ARG A 1 109 ? 9.026 -0.189 2.693 1.00 93.00 109 ARG A N 1
ATOM 865 C CA . ARG A 1 109 ? 9.203 -1.596 2.324 1.00 93.00 109 ARG A CA 1
ATOM 866 C C . ARG A 1 109 ? 7.877 -2.278 2.016 1.00 93.00 109 ARG A C 1
ATOM 868 O O . ARG A 1 109 ? 7.854 -3.107 1.118 1.00 93.00 109 ARG A O 1
ATOM 875 N N . VAL A 1 110 ? 6.800 -1.933 2.721 1.00 95.12 110 VAL A N 1
ATOM 876 C CA . VAL A 1 110 ? 5.461 -2.488 2.472 1.00 95.12 110 VAL A CA 1
ATOM 877 C C . VAL A 1 110 ? 4.815 -1.834 1.251 1.00 95.12 110 VAL A C 1
ATOM 879 O O . VAL A 1 110 ? 4.405 -2.527 0.319 1.00 95.12 110 VAL A O 1
ATOM 882 N N . LEU A 1 111 ? 4.764 -0.501 1.225 1.00 95.56 111 LEU A N 1
ATOM 883 C CA . LEU A 1 111 ? 4.077 0.271 0.192 1.00 95.56 111 LEU A CA 1
ATOM 884 C C . LEU A 1 111 ? 4.718 0.113 -1.191 1.00 95.56 111 LEU A C 1
ATOM 886 O O . LEU A 1 111 ? 4.000 0.091 -2.188 1.00 95.56 111 LEU A O 1
ATOM 890 N N . TYR A 1 112 ? 6.043 -0.026 -1.268 1.00 95.19 112 TYR A N 1
ATOM 891 C CA . TYR A 1 112 ? 6.779 -0.198 -2.527 1.00 95.19 112 TYR A CA 1
ATOM 892 C C . TYR A 1 112 ? 7.137 -1.649 -2.838 1.00 95.19 112 TYR A C 1
ATOM 894 O O . TYR A 1 112 ? 7.901 -1.920 -3.763 1.00 95.19 112 TYR A O 1
ATOM 902 N N . HIS A 1 113 ? 6.575 -2.607 -2.105 1.00 96.44 113 HIS A N 1
ATOM 903 C CA . HIS A 1 113 ? 6.782 -4.007 -2.425 1.00 96.44 113 HIS A CA 1
ATOM 904 C C . HIS A 1 113 ? 6.091 -4.360 -3.760 1.00 96.44 113 HIS A C 1
ATOM 906 O O . HIS A 1 113 ? 4.860 -4.239 -3.866 1.00 96.44 113 HIS A O 1
ATOM 912 N N . PRO A 1 114 ? 6.829 -4.838 -4.781 1.00 97.00 114 PRO A N 1
ATOM 913 C CA . PRO A 1 114 ? 6.307 -4.992 -6.141 1.00 97.00 114 PRO A CA 1
ATOM 914 C C . PRO A 1 114 ? 5.209 -6.042 -6.264 1.00 97.00 114 PRO A C 1
ATOM 916 O O . PRO A 1 114 ? 4.358 -5.926 -7.138 1.00 97.00 114 PRO A O 1
ATOM 919 N N . LEU A 1 115 ? 5.195 -7.041 -5.378 1.00 96.75 115 LEU A N 1
ATOM 920 C CA . LEU A 1 115 ? 4.208 -8.125 -5.401 1.00 96.75 115 LEU A CA 1
ATOM 921 C C . LEU A 1 115 ? 2.996 -7.900 -4.485 1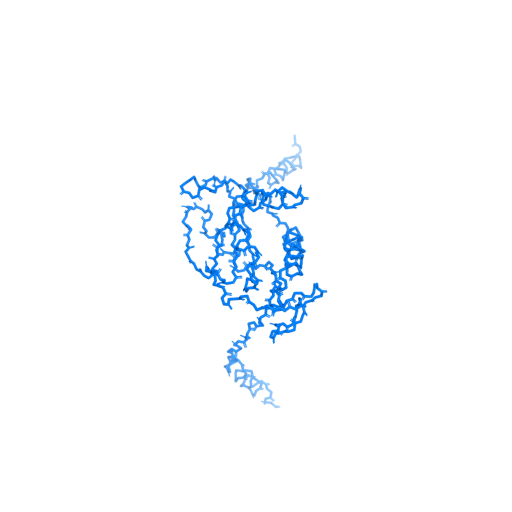.00 96.75 115 LEU A C 1
ATOM 923 O O . LEU A 1 115 ? 2.149 -8.786 -4.400 1.00 96.75 115 LEU A O 1
ATOM 927 N N . GLN A 1 116 ? 2.896 -6.756 -3.796 1.00 97.12 116 GLN A N 1
ATOM 928 C CA . GLN A 1 116 ? 1.639 -6.397 -3.127 1.00 97.12 116 GLN A CA 1
ATOM 929 C C . GLN A 1 116 ? 0.615 -5.993 -4.184 1.00 97.12 116 GLN A C 1
ATOM 931 O O . GLN A 1 116 ? 0.946 -5.273 -5.123 1.00 97.12 116 GLN A O 1
ATOM 936 N N . THR A 1 117 ? -0.617 -6.466 -4.027 1.00 97.62 117 THR A N 1
ATOM 937 C CA . THR A 1 117 ? -1.710 -6.270 -4.998 1.00 97.62 117 THR A CA 1
ATOM 938 C C . THR A 1 117 ? -3.007 -5.798 -4.351 1.00 97.62 117 THR A C 1
ATOM 940 O O . THR A 1 117 ? -3.919 -5.352 -5.043 1.00 97.62 117 THR A O 1
ATOM 943 N N . LYS A 1 118 ? -3.107 -5.878 -3.022 1.00 97.31 118 LYS A N 1
ATOM 944 C CA . LYS A 1 118 ? -4.308 -5.521 -2.271 1.00 97.31 118 LYS A CA 1
ATOM 945 C C . LYS A 1 118 ? -3.975 -4.727 -1.021 1.00 97.31 118 LYS A C 1
ATOM 947 O O . LYS A 1 118 ? -2.949 -4.965 -0.382 1.00 97.31 118 LYS A O 1
ATOM 952 N N . VAL A 1 119 ? -4.880 -3.828 -0.663 1.00 98.19 119 VAL A N 1
ATOM 953 C CA . VAL A 1 119 ? -4.837 -3.060 0.579 1.00 98.19 119 VAL A CA 1
ATOM 954 C C . VAL A 1 119 ? -6.243 -2.913 1.155 1.00 98.19 119 VAL A C 1
ATOM 956 O O . VAL A 1 119 ? -7.220 -2.842 0.414 1.00 98.19 119 VAL A O 1
ATOM 959 N N . ALA A 1 120 ? -6.355 -2.871 2.477 1.00 97.81 120 ALA A N 1
ATOM 960 C CA . ALA A 1 120 ? -7.589 -2.507 3.163 1.00 97.81 120 ALA A CA 1
ATOM 961 C C . ALA A 1 120 ? -7.267 -1.804 4.477 1.00 97.81 120 ALA A C 1
ATOM 963 O O . ALA A 1 120 ? -6.372 -2.239 5.192 1.00 97.81 120 ALA A O 1
ATOM 964 N N . CYS A 1 121 ? -8.003 -0.748 4.807 1.00 96.69 121 CYS A N 1
ATOM 965 C CA . CYS A 1 121 ? -7.786 0.036 6.022 1.00 96.69 121 CYS A CA 1
ATOM 966 C C . CYS A 1 121 ? -9.063 0.128 6.848 1.00 96.69 121 CYS A C 1
ATOM 968 O O . CYS A 1 121 ? -10.151 0.246 6.277 1.00 96.69 121 CYS A O 1
ATOM 970 N N . VAL A 1 122 ? -8.908 0.119 8.170 1.00 95.06 122 VAL A N 1
ATOM 971 C CA . VAL A 1 122 ? -9.990 0.252 9.150 1.00 95.06 122 VAL A CA 1
ATOM 972 C C . VAL A 1 122 ? -9.599 1.258 10.227 1.00 95.06 122 VAL A C 1
ATOM 974 O O . VAL A 1 122 ? -8.434 1.335 10.608 1.00 95.06 122 VAL A O 1
ATOM 977 N N . GLU A 1 123 ? -10.587 2.003 10.709 1.00 93.81 123 GLU A N 1
ATOM 978 C CA . GLU A 1 123 ? -10.471 2.889 11.872 1.00 93.81 123 GLU A CA 1
ATOM 979 C C . GLU A 1 123 ? -10.832 2.111 13.143 1.00 93.81 123 GLU A C 1
ATOM 981 O O . GLU A 1 123 ? -11.573 1.120 13.089 1.00 93.81 123 GLU A O 1
ATOM 986 N N . LEU A 1 124 ? -10.322 2.556 14.291 1.00 91.56 124 LEU A N 1
ATOM 987 C CA . LEU A 1 124 ? -10.628 1.948 15.583 1.00 91.56 124 LEU A CA 1
ATOM 988 C C . LEU A 1 124 ? -11.526 2.861 16.417 1.00 91.56 124 LEU A C 1
ATOM 990 O O . LEU A 1 124 ? -11.358 4.074 16.442 1.00 91.56 124 LEU A O 1
ATOM 994 N N . ALA A 1 125 ? -12.464 2.262 17.153 1.00 89.25 125 ALA A N 1
ATOM 995 C CA . ALA A 1 125 ? -13.284 3.003 18.113 1.00 89.25 125 ALA A CA 1
ATOM 996 C C . ALA A 1 125 ? -12.493 3.415 19.371 1.00 89.25 125 ALA A C 1
ATOM 998 O O . ALA A 1 125 ? -12.875 4.358 20.056 1.00 89.25 125 ALA A O 1
ATOM 999 N N . ALA A 1 126 ? -11.419 2.685 19.680 1.00 89.88 126 ALA A N 1
ATOM 1000 C CA . ALA A 1 126 ? -10.502 2.942 20.781 1.00 89.88 126 ALA A CA 1
ATOM 1001 C C . ALA A 1 126 ? -9.087 2.486 20.380 1.00 89.88 126 ALA A C 1
ATOM 1003 O O . ALA A 1 126 ? -8.962 1.526 19.615 1.00 89.88 126 ALA A O 1
ATOM 1004 N N . PRO A 1 127 ? -8.025 3.131 20.889 1.00 91.06 127 PRO A N 1
ATOM 1005 C CA . PRO A 1 127 ? -6.657 2.780 20.531 1.00 91.06 127 PRO A CA 1
ATOM 1006 C C . PRO A 1 127 ? -6.286 1.372 21.024 1.00 91.06 127 PRO A C 1
ATOM 1008 O O . PRO A 1 127 ? -6.822 0.874 22.015 1.00 91.06 127 PRO A O 1
ATOM 1011 N N . CYS A 1 128 ? -5.292 0.765 20.376 1.00 90.44 128 CYS A N 1
ATOM 1012 C CA . CYS A 1 128 ? -4.630 -0.475 20.782 1.00 90.44 128 CYS A CA 1
ATOM 1013 C C . CYS A 1 128 ? -3.155 -0.191 21.160 1.00 90.44 128 CYS A C 1
ATOM 1015 O O . CYS A 1 128 ? -2.248 -0.429 20.350 1.00 90.44 128 CYS A O 1
ATOM 1017 N N . PRO A 1 129 ? -2.865 0.284 22.394 1.00 85.25 129 PRO A N 1
ATOM 1018 C CA . PRO A 1 129 ? -1.542 0.801 22.769 1.00 85.25 129 PRO A CA 1
ATOM 1019 C C . PRO A 1 129 ? -0.428 -0.244 22.712 1.00 85.25 129 PRO A C 1
ATOM 1021 O O . PRO A 1 129 ? 0.678 0.058 22.275 1.00 85.25 129 PRO A O 1
ATOM 1024 N N . ALA A 1 130 ? -0.732 -1.496 23.074 1.00 83.19 130 ALA A N 1
ATOM 1025 C CA . ALA A 1 130 ? 0.223 -2.608 23.042 1.00 83.19 130 ALA A CA 1
ATOM 1026 C C . ALA A 1 130 ? 0.779 -2.900 21.633 1.00 83.19 130 ALA A C 1
ATOM 1028 O O . ALA A 1 130 ? 1.736 -3.656 21.482 1.00 83.19 130 ALA A O 1
ATOM 1029 N N . ARG A 1 131 ? 0.161 -2.330 20.592 1.00 74.75 131 ARG A N 1
ATOM 1030 C CA . ARG A 1 131 ? 0.524 -2.516 19.184 1.00 74.75 131 ARG A CA 1
ATOM 1031 C C . ARG A 1 131 ? 0.807 -1.195 18.467 1.00 74.75 131 ARG A C 1
ATOM 1033 O O . ARG A 1 131 ? 0.997 -1.213 17.257 1.00 74.75 131 ARG A O 1
ATOM 1040 N N . TYR A 1 132 ? 0.881 -0.084 19.206 1.00 84.94 132 TYR A N 1
ATOM 1041 C CA . TYR A 1 132 ? 1.134 1.259 18.670 1.00 84.94 132 TYR A CA 1
ATOM 1042 C C . TYR A 1 132 ? 0.146 1.665 17.563 1.00 84.94 132 TYR A C 1
ATOM 1044 O O . TYR A 1 132 ? 0.535 2.277 16.568 1.00 84.94 132 TYR A O 1
ATOM 1052 N N . VAL A 1 133 ? -1.125 1.289 17.729 1.00 91.81 133 VAL A N 1
ATOM 1053 C CA . VAL A 1 133 ? -2.224 1.667 16.833 1.00 91.81 133 VAL A CA 1
ATOM 1054 C C . VAL A 1 133 ? -3.178 2.572 17.609 1.00 91.81 133 VAL A C 1
ATOM 1056 O O . VAL A 1 133 ? -3.618 2.197 18.695 1.00 91.81 133 VAL A O 1
ATOM 1059 N N . ASP A 1 134 ? -3.472 3.752 17.077 1.00 93.19 134 ASP A N 1
ATOM 1060 C CA . ASP A 1 134 ? -4.410 4.718 17.653 1.00 93.19 134 ASP A CA 1
ATOM 1061 C C . ASP A 1 134 ? -5.794 4.630 16.985 1.00 93.19 134 ASP A C 1
ATOM 1063 O O . ASP A 1 134 ? -6.095 3.662 16.281 1.00 93.19 134 ASP A O 1
ATOM 1067 N N . GLU A 1 135 ? -6.668 5.606 17.227 1.00 93.19 135 GLU A N 1
ATOM 1068 C CA . GLU A 1 135 ? -8.018 5.641 16.660 1.00 93.19 135 GLU A CA 1
ATOM 1069 C C . GLU A 1 135 ? -8.030 5.788 15.126 1.00 93.19 135 GLU A C 1
ATOM 1071 O O . GLU A 1 135 ? -8.995 5.357 14.489 1.00 93.19 135 GLU A O 1
ATOM 1076 N N . GLU A 1 136 ? -6.951 6.300 14.502 1.00 92.81 136 GLU A N 1
ATOM 1077 C CA . GLU A 1 136 ? -6.817 6.299 13.032 1.00 92.81 136 GLU A CA 1
ATOM 1078 C C . GLU A 1 136 ? -6.761 4.863 12.478 1.00 92.81 136 GLU A C 1
ATOM 1080 O O . GLU A 1 136 ? -7.042 4.629 11.300 1.00 92.81 136 GLU A O 1
ATOM 1085 N N . GLY A 1 137 ? -6.437 3.891 13.334 1.00 94.56 137 GLY A N 1
ATOM 1086 C CA . GLY A 1 137 ? -6.456 2.473 13.033 1.00 94.56 137 GLY A CA 1
ATOM 1087 C C . GLY A 1 137 ? -5.273 2.035 12.179 1.00 94.56 137 GLY A C 1
ATOM 1088 O O . GLY A 1 137 ? -4.130 2.444 12.394 1.00 94.56 137 GLY A O 1
ATOM 1089 N N . PHE A 1 138 ? -5.505 1.121 11.242 1.00 95.62 138 PHE A N 1
ATOM 1090 C CA . PHE A 1 138 ? -4.429 0.462 10.503 1.00 95.62 138 PHE A CA 1
ATOM 1091 C C . PHE A 1 138 ? -4.864 0.006 9.112 1.00 95.62 138 PHE A C 1
ATOM 1093 O O . PHE A 1 138 ? -6.049 -0.144 8.813 1.00 95.62 138 PHE A O 1
ATOM 1100 N N . CYS A 1 139 ? -3.869 -0.255 8.270 1.00 96.94 139 CYS A N 1
ATOM 1101 C CA . CYS A 1 139 ? -4.018 -0.834 6.947 1.00 96.94 139 CYS A CA 1
ATOM 1102 C C . CYS A 1 139 ? -3.334 -2.200 6.878 1.00 96.94 139 CYS A C 1
ATOM 1104 O O . CYS A 1 139 ? -2.256 -2.395 7.436 1.00 96.94 139 CYS A O 1
ATOM 1106 N N . LEU A 1 140 ? -3.939 -3.135 6.157 1.00 97.31 140 LEU A N 1
ATOM 1107 C CA . LEU A 1 140 ? -3.343 -4.406 5.771 1.00 97.31 140 LEU A CA 1
ATOM 1108 C C . LEU A 1 140 ? -2.943 -4.337 4.298 1.00 97.31 140 LEU A C 1
ATOM 1110 O O . LEU A 1 140 ? -3.773 -3.980 3.467 1.00 97.31 140 LEU A O 1
ATOM 1114 N N . PHE A 1 141 ? -1.707 -4.713 3.974 1.00 97.62 141 PHE A N 1
ATOM 1115 C CA . PHE A 1 141 ? -1.199 -4.833 2.601 1.00 97.62 141 PHE A CA 1
ATOM 1116 C C . PHE A 1 141 ? -0.876 -6.292 2.306 1.00 97.62 141 PHE A C 1
ATOM 1118 O O . PHE A 1 141 ? -0.165 -6.909 3.089 1.00 97.62 141 PHE A O 1
ATOM 1125 N N . GLY A 1 142 ? -1.362 -6.843 1.195 1.00 96.19 142 GLY A N 1
ATOM 1126 C CA . GLY A 1 142 ? -1.148 -8.252 0.854 1.00 96.19 142 GLY A CA 1
ATOM 1127 C C . GLY A 1 142 ? -0.944 -8.510 -0.646 1.00 96.19 142 GLY A C 1
ATOM 1128 O O . GLY A 1 142 ? -1.184 -7.625 -1.477 1.00 96.19 142 GLY A O 1
ATOM 1129 N N . PRO A 1 143 ? -0.511 -9.728 -1.026 1.00 94.88 143 PRO A N 1
ATOM 1130 C CA . PRO A 1 143 ? -0.428 -10.926 -0.187 1.00 94.88 143 PRO A CA 1
ATOM 1131 C C . PRO A 1 143 ? 0.927 -11.189 0.497 1.00 94.88 143 PRO A C 1
ATOM 1133 O O . PRO A 1 143 ? 1.088 -12.241 1.101 1.00 94.88 143 PRO A O 1
ATOM 1136 N N . ARG A 1 144 ? 1.936 -10.326 0.352 1.00 91.31 144 ARG A N 1
ATOM 1137 C CA . ARG A 1 144 ? 3.279 -10.614 0.884 1.00 91.31 144 ARG A CA 1
ATOM 1138 C C . ARG A 1 144 ? 3.407 -10.132 2.321 1.00 91.31 144 ARG A C 1
ATOM 1140 O O . ARG A 1 144 ? 3.093 -8.980 2.597 1.00 91.31 144 ARG A O 1
ATOM 1147 N N . ASP A 1 145 ? 3.871 -10.997 3.207 1.00 84.31 145 ASP A N 1
ATOM 1148 C CA . ASP A 1 145 ? 4.213 -10.703 4.602 1.00 84.31 145 ASP A CA 1
ATOM 1149 C C . ASP A 1 145 ? 5.704 -10.350 4.770 1.00 84.31 145 ASP A C 1
ATOM 1151 O O . ASP A 1 145 ? 6.078 -9.568 5.646 1.00 84.31 145 ASP A O 1
ATOM 1155 N N . GLU A 1 146 ? 6.550 -10.847 3.868 1.00 77.81 146 GLU A N 1
ATOM 1156 C CA . GLU A 1 146 ? 7.981 -10.565 3.812 1.00 77.81 146 GLU A CA 1
ATOM 1157 C C . GLU A 1 146 ? 8.399 -9.871 2.511 1.00 77.81 146 GLU A C 1
ATOM 1159 O O . GLU A 1 146 ? 7.739 -9.976 1.480 1.00 77.81 146 GLU A O 1
ATOM 1164 N N . ALA A 1 147 ? 9.524 -9.152 2.571 1.00 77.38 147 ALA A N 1
ATOM 1165 C CA . ALA A 1 147 ? 10.111 -8.478 1.419 1.00 77.38 147 ALA A CA 1
ATOM 1166 C C . ALA A 1 147 ? 11.444 -9.130 1.054 1.00 77.38 147 ALA A C 1
ATOM 1168 O O . ALA A 1 147 ? 12.460 -8.874 1.713 1.00 77.38 147 ALA A O 1
ATOM 1169 N N . LEU A 1 148 ? 11.457 -9.946 0.002 1.00 84.50 148 LEU A N 1
ATOM 1170 C CA . LEU A 1 148 ? 12.671 -10.581 -0.495 1.00 84.50 148 LEU A CA 1
ATOM 1171 C C . LEU A 1 148 ? 13.254 -9.757 -1.642 1.00 84.50 148 LEU A C 1
ATOM 1173 O O . LEU A 1 148 ? 12.547 -9.225 -2.495 1.00 84.50 148 LE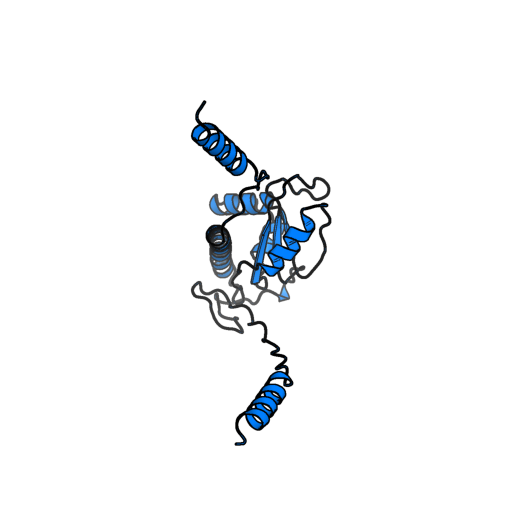U A O 1
ATOM 1177 N N . ARG A 1 149 ? 14.588 -9.679 -1.723 1.00 78.75 149 ARG A N 1
ATOM 1178 C CA . ARG A 1 149 ? 15.251 -8.992 -2.849 1.00 78.75 149 ARG A CA 1
ATOM 1179 C C . ARG A 1 149 ? 14.876 -9.607 -4.201 1.00 78.75 149 ARG A C 1
ATOM 1181 O O . ARG A 1 149 ? 14.773 -8.880 -5.184 1.00 78.75 149 ARG A O 1
ATOM 1188 N N . SER A 1 150 ? 14.642 -10.919 -4.231 1.00 87.38 150 SER A N 1
ATOM 1189 C CA . SER A 1 150 ? 14.200 -11.668 -5.412 1.00 87.38 150 SER A CA 1
ATOM 1190 C C . SER A 1 150 ? 12.810 -11.275 -5.912 1.00 87.38 150 SER A C 1
ATOM 1192 O O . SER A 1 150 ? 12.483 -11.569 -7.058 1.00 87.38 150 SER A O 1
ATOM 1194 N N . ASP A 1 151 ? 11.999 -10.597 -5.095 1.00 92.88 151 ASP A N 1
ATOM 1195 C CA . ASP A 1 151 ? 10.656 -10.167 -5.493 1.00 92.88 151 ASP A CA 1
ATOM 1196 C C . ASP A 1 151 ? 10.687 -9.006 -6.492 1.00 92.88 151 ASP A C 1
ATOM 1198 O O . ASP A 1 151 ? 9.699 -8.749 -7.180 1.00 92.88 151 ASP A O 1
ATOM 1202 N N . THR A 1 152 ? 11.819 -8.304 -6.596 1.00 95.62 152 THR A N 1
ATOM 1203 C CA . THR A 1 152 ? 12.001 -7.170 -7.506 1.00 95.62 152 THR A CA 1
ATOM 1204 C C . THR A 1 152 ? 12.675 -7.618 -8.797 1.00 95.62 152 THR A C 1
ATOM 1206 O O . THR A 1 152 ? 13.846 -7.996 -8.797 1.00 95.62 152 THR A O 1
ATOM 1209 N N . LYS A 1 153 ? 11.965 -7.499 -9.923 1.00 97.19 153 LYS A N 1
ATOM 1210 C CA . LYS A 1 153 ? 12.521 -7.698 -11.268 1.00 97.19 153 LYS A CA 1
ATOM 1211 C C . LYS A 1 153 ? 12.918 -6.336 -11.844 1.00 97.19 153 LYS A C 1
ATOM 1213 O O . LYS A 1 153 ? 12.069 -5.454 -11.990 1.00 97.19 153 LYS A O 1
ATOM 1218 N N . LYS A 1 154 ? 14.209 -6.153 -12.134 1.00 97.50 154 LYS A N 1
ATOM 1219 C CA . LYS A 1 154 ? 14.737 -4.900 -12.689 1.00 97.50 154 LYS A CA 1
ATOM 1220 C C . LYS A 1 154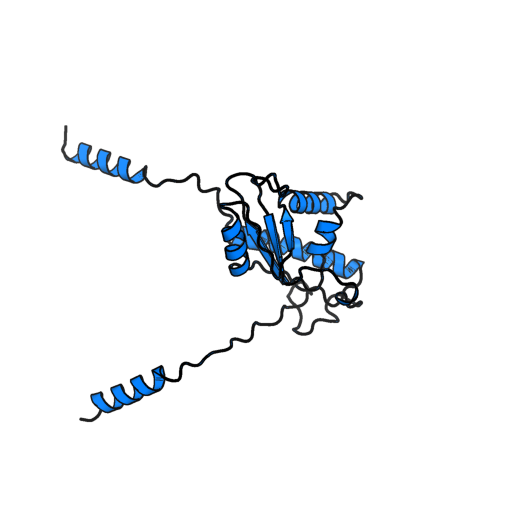 ? 14.387 -4.749 -14.162 1.00 97.50 154 LYS A C 1
ATOM 1222 O O . LYS A 1 154 ? 14.551 -5.695 -14.920 1.00 97.50 154 LYS A O 1
ATOM 1227 N N . GLY A 1 155 ? 13.947 -3.558 -14.546 1.00 97.69 155 GLY A N 1
ATOM 1228 C CA . GLY A 1 155 ? 13.603 -3.212 -15.919 1.00 97.69 155 GLY A CA 1
ATOM 1229 C C . GLY A 1 155 ? 12.679 -1.995 -15.992 1.00 97.69 155 GLY A C 1
ATOM 1230 O O . GLY A 1 155 ? 12.232 -1.498 -14.953 1.00 97.69 155 GLY A O 1
ATOM 1231 N N . PRO A 1 156 ? 12.376 -1.507 -17.207 1.00 98.19 156 PRO A N 1
ATOM 1232 C CA . PRO A 1 156 ? 11.397 -0.444 -17.400 1.00 98.19 156 PRO A CA 1
ATOM 1233 C C . PRO A 1 156 ? 10.057 -0.796 -16.750 1.00 98.19 156 PRO A C 1
ATOM 1235 O O . PRO A 1 156 ? 9.657 -1.960 -16.746 1.00 98.19 156 PRO A O 1
ATOM 1238 N N . LEU A 1 157 ? 9.343 0.205 -16.227 1.00 98.31 157 LEU A N 1
ATOM 1239 C CA . LEU A 1 157 ? 8.019 -0.007 -15.640 1.00 98.31 157 LEU A CA 1
ATOM 1240 C C . LEU A 1 157 ? 7.135 -0.829 -16.592 1.00 98.31 157 LEU A C 1
ATOM 1242 O O . LEU A 1 157 ? 6.965 -0.472 -17.757 1.00 98.31 157 LEU A O 1
ATOM 1246 N N . GLY A 1 158 ? 6.582 -1.927 -16.081 1.00 98.12 158 GLY A N 1
ATOM 1247 C CA . GLY A 1 158 ? 5.687 -2.798 -16.830 1.00 98.12 158 GLY A CA 1
ATOM 1248 C C . GLY A 1 158 ? 6.372 -3.900 -17.650 1.00 98.12 158 GLY A C 1
ATOM 1249 O O . GLY A 1 158 ? 5.689 -4.779 -18.174 1.00 98.12 158 GLY A O 1
ATOM 1250 N N . SER A 1 159 ? 7.706 -3.911 -17.759 1.00 98.31 159 SER A N 1
ATOM 1251 C CA . SER A 1 159 ? 8.428 -4.864 -18.620 1.00 98.31 159 SER A CA 1
ATOM 1252 C C . SER A 1 159 ? 8.369 -6.319 -18.144 1.00 98.31 159 SER A C 1
ATOM 1254 O O . SER A 1 159 ? 8.692 -7.226 -18.907 1.00 98.31 159 SER A O 1
ATOM 1256 N N . HIS A 1 160 ? 7.979 -6.555 -16.890 1.00 98.00 160 HIS A N 1
ATOM 1257 C CA . HIS A 1 160 ? 7.942 -7.878 -16.267 1.00 98.00 160 HIS A CA 1
ATOM 1258 C C . HIS A 1 160 ? 6.561 -8.214 -15.686 1.00 98.00 160 HIS A C 1
ATOM 1260 O O . HIS A 1 160 ? 6.465 -8.863 -14.639 1.00 98.00 160 HIS A O 1
ATOM 1266 N N . CYS A 1 161 ? 5.494 -7.757 -16.347 1.00 97.56 161 CYS A N 1
ATOM 1267 C CA . CYS A 1 161 ? 4.123 -8.073 -15.962 1.00 97.56 161 CYS A CA 1
ATOM 1268 C C . CYS A 1 161 ? 3.621 -9.352 -16.632 1.00 97.56 161 CYS A C 1
ATOM 1270 O O . CYS A 1 161 ? 3.393 -9.385 -17.838 1.00 97.56 161 CYS A O 1
ATOM 1272 N N . ASP A 1 162 ? 3.349 -10.371 -15.821 1.00 95.19 162 ASP A N 1
ATOM 1273 C CA . ASP A 1 162 ? 2.895 -11.678 -16.311 1.00 95.19 162 ASP A CA 1
ATOM 1274 C C . ASP A 1 162 ? 1.409 -11.669 -16.749 1.00 95.19 162 ASP A C 1
ATOM 1276 O O . ASP A 1 162 ? 0.984 -12.510 -17.536 1.00 95.19 162 ASP A O 1
ATOM 1280 N N . HIS A 1 163 ? 0.615 -10.692 -16.286 1.00 96.06 163 HIS A N 1
ATOM 1281 C CA . HIS A 1 163 ? -0.832 -10.579 -16.561 1.00 96.06 163 HIS A CA 1
ATOM 1282 C C . HIS A 1 163 ? -1.218 -9.264 -17.260 1.00 96.06 163 HIS A C 1
ATOM 1284 O O . HIS A 1 163 ? -2.365 -8.812 -17.193 1.00 96.06 163 HIS A O 1
ATOM 1290 N N . GLY A 1 164 ? -0.251 -8.636 -17.930 1.00 96.50 164 GLY A N 1
ATOM 1291 C CA . GLY A 1 164 ? -0.433 -7.366 -18.624 1.00 96.50 164 GLY A CA 1
ATOM 1292 C C . GLY A 1 164 ? -0.478 -6.144 -17.702 1.00 96.50 164 GLY A C 1
ATOM 1293 O O . GLY A 1 164 ? -0.278 -6.226 -16.486 1.00 96.50 164 GLY A O 1
ATOM 1294 N N . LEU A 1 165 ? -0.724 -4.991 -18.323 1.00 98.19 165 LEU A N 1
ATOM 1295 C CA . LEU A 1 165 ? -0.639 -3.671 -17.699 1.00 98.19 165 LEU A CA 1
ATOM 1296 C C . LEU A 1 165 ? -2.018 -3.140 -17.305 1.00 98.19 165 LEU A C 1
ATOM 1298 O O . LEU A 1 165 ? -3.006 -3.352 -18.018 1.00 98.19 165 LEU A O 1
ATOM 1302 N N . ALA A 1 166 ? -2.075 -2.452 -16.169 1.00 97.44 166 ALA A N 1
ATOM 1303 C CA . ALA A 1 166 ? -3.133 -1.514 -15.820 1.00 97.44 166 ALA A CA 1
ATOM 1304 C C . ALA A 1 166 ? -2.909 -0.168 -16.533 1.00 97.44 166 ALA A C 1
ATOM 1306 O O . ALA A 1 166 ? -1.839 0.078 -17.094 1.00 97.44 166 ALA A O 1
ATOM 1307 N N . ASP A 1 167 ? -3.910 0.711 -16.502 1.00 97.50 167 ASP A N 1
ATOM 1308 C CA . ASP A 1 167 ? -3.897 1.975 -17.258 1.00 97.50 167 ASP A CA 1
ATOM 1309 C C . ASP A 1 167 ? -2.785 2.936 -16.792 1.00 97.50 167 ASP A C 1
ATOM 1311 O O . ASP A 1 167 ? -2.293 3.759 -17.559 1.00 97.50 167 ASP A O 1
ATOM 1315 N N . ASN A 1 168 ? -2.337 2.795 -15.542 1.00 97.00 168 ASN A N 1
ATOM 1316 C CA . ASN A 1 168 ? -1.215 3.536 -14.954 1.00 97.00 168 ASN A CA 1
ATOM 1317 C C . ASN A 1 168 ? 0.172 2.927 -15.268 1.00 97.00 168 ASN A C 1
ATOM 1319 O O . ASN A 1 168 ? 1.189 3.453 -14.811 1.00 97.00 168 ASN A O 1
ATOM 1323 N N . GLY A 1 169 ? 0.230 1.824 -16.024 1.00 98.06 169 GLY A N 1
ATOM 1324 C CA . GLY A 1 169 ? 1.458 1.106 -16.379 1.00 98.06 169 GLY A CA 1
ATOM 1325 C C . GLY A 1 169 ? 1.963 0.111 -15.327 1.00 98.06 169 GLY A C 1
ATOM 1326 O O . GLY A 1 169 ? 2.963 -0.561 -15.573 1.00 98.06 169 GLY A O 1
ATOM 1327 N N . LEU A 1 170 ? 1.299 -0.015 -14.173 1.00 98.62 170 LEU A N 1
ATOM 1328 C CA . LEU A 1 170 ? 1.598 -1.057 -13.186 1.00 98.62 170 LEU A CA 1
ATOM 1329 C C . LEU A 1 170 ? 1.093 -2.431 -13.664 1.00 98.62 170 LEU A C 1
ATOM 1331 O O . LEU A 1 170 ? 0.200 -2.533 -14.506 1.00 98.62 170 LEU A O 1
ATOM 1335 N N . CYS A 1 171 ? 1.634 -3.510 -13.103 1.00 98.62 171 CYS A N 1
ATOM 1336 C CA . CYS A 1 171 ? 1.199 -4.867 -13.420 1.00 98.62 171 CYS A CA 1
ATOM 1337 C C . CYS A 1 171 ? -0.178 -5.181 -12.836 1.00 98.62 171 CYS A C 1
ATOM 1339 O O . CYS A 1 171 ? -0.455 -4.912 -11.664 1.00 98.62 171 CYS A O 1
ATOM 1341 N N . LYS A 1 172 ? -1.017 -5.853 -13.623 1.00 97.88 172 LYS A N 1
ATOM 1342 C CA . LYS A 1 172 ? -2.257 -6.449 -13.120 1.00 97.88 172 LYS A CA 1
ATOM 1343 C C . LYS A 1 172 ? -1.948 -7.656 -12.238 1.00 97.88 172 LYS A C 1
ATOM 1345 O O . LYS A 1 172 ? -1.086 -8.474 -12.553 1.00 97.88 172 LYS A O 1
ATOM 1350 N N . ALA A 1 173 ? -2.688 -7.783 -11.139 1.00 94.38 173 ALA A N 1
ATOM 1351 C CA . ALA A 1 173 ? -2.695 -9.005 -10.346 1.00 94.38 173 ALA A CA 1
ATOM 1352 C C . ALA A 1 173 ? -3.263 -10.179 -11.160 1.00 94.38 173 ALA A C 1
ATOM 1354 O O . ALA A 1 173 ? -4.110 -9.984 -12.037 1.00 94.38 173 ALA A O 1
ATOM 1355 N N . ALA A 1 174 ? -2.839 -11.401 -10.830 1.00 89.81 174 ALA A N 1
ATOM 1356 C CA . ALA A 1 174 ? -3.453 -12.603 -11.377 1.00 89.81 174 ALA A CA 1
ATOM 1357 C C . ALA A 1 174 ? -4.956 -12.609 -11.059 1.00 89.81 174 ALA A C 1
ATOM 1359 O O . ALA A 1 174 ? -5.363 -12.371 -9.917 1.00 89.81 174 ALA A O 1
ATOM 1360 N N . LEU A 1 175 ? -5.790 -12.909 -12.055 1.00 81.75 175 LEU A N 1
ATOM 1361 C CA . LEU A 1 175 ? -7.203 -13.166 -11.802 1.00 81.75 175 LEU A CA 1
ATOM 1362 C C . LEU A 1 175 ? -7.293 -14.415 -10.925 1.00 81.75 175 LEU A C 1
ATOM 1364 O O . LEU A 1 175 ? -6.719 -15.452 -11.260 1.00 81.75 175 LEU A O 1
ATOM 1368 N N . LYS A 1 176 ? -8.016 -14.338 -9.802 1.00 69.06 176 LYS A N 1
ATOM 1369 C CA . LYS A 1 176 ? -8.365 -15.549 -9.055 1.00 69.06 176 LYS A CA 1
ATOM 1370 C C . LYS A 1 176 ? -9.153 -16.431 -10.018 1.00 69.06 176 LYS A C 1
ATOM 1372 O O . LYS A 1 176 ? -10.257 -16.060 -10.409 1.00 69.06 176 LYS A O 1
ATOM 1377 N N . SER A 1 177 ? -8.566 -17.556 -10.427 1.00 45.88 177 SER A N 1
ATOM 1378 C CA . SER A 1 177 ? -9.274 -18.603 -11.159 1.00 45.88 177 SER A CA 1
ATOM 1379 C C . SER A 1 177 ? -10.569 -18.872 -10.403 1.00 45.88 177 SER A C 1
ATOM 1381 O O . SER A 1 177 ? -10.534 -19.346 -9.265 1.00 45.88 177 SER A O 1
ATOM 1383 N N . ALA A 1 178 ? -11.705 -18.525 -11.007 1.00 41.00 178 ALA A N 1
ATOM 1384 C CA . ALA A 1 178 ? -12.989 -18.972 -10.520 1.00 41.00 178 ALA A CA 1
ATOM 1385 C C . ALA A 1 178 ? -12.976 -20.493 -10.654 1.00 41.00 178 ALA A C 1
ATOM 1387 O O . ALA A 1 178 ? -13.216 -21.038 -11.730 1.00 41.00 178 ALA A O 1
ATOM 1388 N N . THR A 1 179 ? -12.656 -21.195 -9.570 1.00 40.56 179 THR A N 1
ATOM 1389 C CA . THR A 1 179 ? -12.963 -22.615 -9.461 1.00 40.56 179 THR A CA 1
ATOM 1390 C C . THR A 1 179 ? -14.479 -22.698 -9.354 1.00 40.56 179 THR A C 1
ATOM 1392 O O . THR A 1 179 ? -15.046 -22.808 -8.268 1.00 40.56 179 THR A O 1
ATOM 1395 N N . THR A 1 180 ? -15.153 -22.565 -10.493 1.00 37.94 180 THR A N 1
ATOM 1396 C CA . THR A 1 180 ? -16.572 -22.836 -10.635 1.00 37.94 180 THR A CA 1
ATOM 1397 C C . THR A 1 180 ? -16.736 -24.317 -10.329 1.00 37.94 180 THR A C 1
ATOM 1399 O O . THR A 1 180 ? -16.571 -25.167 -11.201 1.00 37.94 180 THR A O 1
ATOM 1402 N N . ARG A 1 181 ? -17.038 -24.660 -9.072 1.00 42.25 181 ARG A N 1
ATOM 1403 C CA . ARG A 1 181 ? -17.709 -25.926 -8.785 1.00 42.25 181 ARG A CA 1
ATOM 1404 C C . ARG A 1 181 ? -19.083 -25.807 -9.428 1.00 42.25 181 ARG A C 1
ATOM 1406 O O . ARG A 1 181 ? -20.023 -25.304 -8.820 1.00 42.25 181 ARG A O 1
ATOM 1413 N N . LEU A 1 182 ? -19.168 -26.189 -10.699 1.00 42.62 182 LEU A N 1
ATOM 1414 C CA . LEU A 1 182 ? -20.432 -26.363 -11.389 1.00 42.62 182 LEU A CA 1
ATOM 1415 C C . LEU A 1 182 ? -21.152 -27.482 -10.625 1.00 42.62 182 LEU A C 1
ATOM 1417 O O . LEU A 1 182 ? -20.839 -28.660 -10.788 1.00 42.62 182 LEU A O 1
ATOM 1421 N N . ASN A 1 183 ? -22.047 -27.119 -9.705 1.00 45.84 183 ASN A N 1
ATOM 1422 C CA . ASN A 1 183 ? -22.906 -28.081 -9.027 1.00 45.84 183 ASN A CA 1
ATOM 1423 C C . ASN A 1 183 ? -23.828 -28.698 -10.091 1.00 45.84 183 ASN A C 1
ATOM 1425 O O . ASN A 1 183 ? -24.908 -28.188 -10.381 1.00 45.84 183 ASN A O 1
ATOM 1429 N N . SER A 1 184 ? -23.385 -29.820 -10.664 1.00 50.44 184 SER A N 1
ATOM 1430 C CA . SER A 1 184 ? -24.066 -30.632 -11.683 1.00 50.44 184 SER A CA 1
ATOM 1431 C C . SER A 1 184 ? -25.424 -31.202 -11.233 1.00 50.44 184 SER A C 1
ATOM 1433 O O . SER A 1 184 ? -26.063 -31.924 -11.992 1.00 50.44 184 SER A O 1
ATOM 1435 N N . LEU A 1 185 ? -25.887 -30.896 -10.020 1.00 50.53 185 LEU A N 1
ATOM 1436 C CA . LEU A 1 185 ? -27.159 -31.381 -9.483 1.00 50.53 185 LEU A CA 1
ATOM 1437 C C . LEU A 1 185 ? -28.356 -30.484 -9.838 1.00 50.53 185 LEU A C 1
ATOM 1439 O O . LEU A 1 185 ? -29.489 -30.947 -9.784 1.00 50.53 185 LEU A O 1
ATOM 1443 N N . ILE A 1 186 ? -28.140 -29.224 -10.236 1.00 54.25 186 ILE A N 1
ATOM 1444 C CA . ILE A 1 186 ? -29.259 -28.314 -10.556 1.00 54.25 186 ILE A CA 1
ATOM 1445 C C . ILE A 1 186 ? -29.830 -28.605 -11.957 1.00 54.25 186 ILE A C 1
ATOM 1447 O O . ILE A 1 186 ? -31.044 -28.544 -12.156 1.00 54.25 186 ILE A O 1
ATOM 1451 N N . PHE A 1 187 ? -28.986 -29.007 -12.916 1.00 53.66 187 PHE A N 1
ATOM 1452 C CA . PHE A 1 187 ? -29.432 -29.334 -14.278 1.00 53.66 187 PHE A CA 1
ATOM 1453 C C . PHE A 1 187 ? -30.242 -30.638 -14.356 1.00 53.66 187 PHE A C 1
ATOM 1455 O O . PHE A 1 187 ? -31.184 -30.723 -15.143 1.00 53.66 187 PHE A O 1
ATOM 1462 N N . THR A 1 188 ? -29.946 -31.634 -13.516 1.00 53.12 188 THR A N 1
ATOM 1463 C CA . THR A 1 188 ? -30.710 -32.892 -13.475 1.00 53.12 188 THR A CA 1
ATOM 1464 C C . THR A 1 188 ? -32.108 -32.708 -12.889 1.00 53.12 188 THR A C 1
ATOM 1466 O O . THR A 1 188 ? -33.054 -33.297 -13.406 1.00 53.12 188 THR A O 1
ATOM 1469 N N . VAL A 1 189 ? -32.284 -31.841 -11.885 1.00 57.94 189 VAL A N 1
ATOM 1470 C CA . VAL A 1 189 ? -33.617 -31.543 -11.329 1.00 57.94 189 VAL A CA 1
ATOM 1471 C C . VAL A 1 189 ? -34.489 -30.808 -12.350 1.00 57.94 189 VAL A C 1
ATOM 1473 O O . VAL A 1 189 ? -35.647 -31.176 -12.533 1.00 57.94 189 VAL A O 1
ATOM 1476 N N . PHE A 1 190 ? -33.936 -29.832 -13.081 1.00 59.31 190 PHE A N 1
ATOM 1477 C CA . PHE A 1 190 ? -34.688 -29.116 -14.119 1.00 59.31 190 PHE A CA 1
ATOM 1478 C C . PHE A 1 190 ? -35.129 -30.032 -15.270 1.00 59.31 190 PHE A C 1
ATOM 1480 O O . PHE A 1 190 ? -36.276 -29.947 -15.706 1.00 59.31 190 PHE A O 1
ATOM 1487 N N . ALA A 1 191 ? -34.269 -30.948 -15.724 1.00 59.25 191 ALA A N 1
ATOM 1488 C CA . ALA A 1 191 ? -34.622 -31.895 -16.782 1.00 59.25 191 ALA A CA 1
ATOM 1489 C C . ALA A 1 191 ? -35.730 -32.876 -16.352 1.00 59.25 191 ALA A C 1
ATOM 1491 O O . ALA A 1 191 ? -36.641 -33.159 -17.130 1.00 59.25 191 ALA A O 1
ATOM 1492 N N . VAL A 1 192 ? -35.695 -33.356 -15.103 1.00 61.78 192 VAL A N 1
ATOM 1493 C CA . VAL A 1 192 ? -36.728 -34.253 -14.558 1.00 61.78 192 VAL A CA 1
ATOM 1494 C C . VAL A 1 192 ? -38.061 -33.523 -14.382 1.00 61.78 192 VAL A C 1
ATOM 1496 O O . VAL A 1 192 ? -39.097 -34.055 -14.767 1.00 61.78 192 VAL A O 1
ATOM 1499 N N . VAL A 1 193 ? -38.051 -32.282 -13.888 1.00 63.59 193 VAL A N 1
ATOM 1500 C CA . VAL A 1 193 ? -39.262 -31.454 -13.758 1.00 63.59 193 VAL A CA 1
ATOM 1501 C C . VAL A 1 193 ? -39.883 -31.187 -15.133 1.00 63.59 193 VAL A C 1
ATOM 1503 O O . VAL A 1 193 ? -41.071 -31.434 -15.321 1.00 63.59 193 VAL A O 1
ATOM 1506 N N . VAL A 1 194 ? -39.099 -30.786 -16.136 1.00 66.75 194 VAL A N 1
ATOM 1507 C CA . VAL A 1 194 ? -39.622 -30.563 -17.497 1.00 66.75 194 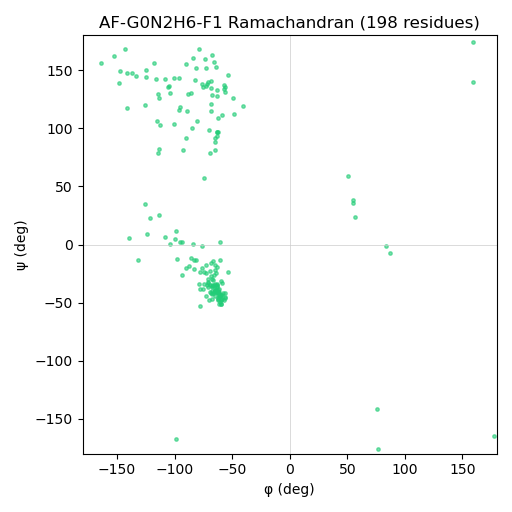VAL A CA 1
ATOM 1508 C C . VAL A 1 194 ? -40.207 -31.853 -18.093 1.00 66.75 194 VAL A C 1
ATOM 1510 O O . VAL A 1 194 ? -41.292 -31.825 -18.667 1.00 66.75 194 VAL A O 1
ATOM 1513 N N . MET A 1 195 ? -39.568 -33.007 -17.890 1.00 66.56 195 MET A N 1
ATOM 1514 C CA . MET A 1 195 ? -40.097 -34.297 -18.360 1.00 66.56 195 MET A CA 1
ATOM 1515 C C . MET A 1 195 ? -41.396 -34.720 -17.650 1.00 66.56 195 MET A C 1
ATOM 1517 O O . MET A 1 195 ? -42.228 -35.386 -18.263 1.00 66.56 195 MET A O 1
ATOM 1521 N N . ILE A 1 196 ? -41.591 -34.329 -16.387 1.00 66.06 196 ILE A N 1
ATOM 1522 C CA . ILE A 1 196 ? -42.812 -34.623 -15.620 1.00 66.06 196 ILE A CA 1
ATOM 1523 C C . ILE A 1 196 ? -43.966 -33.692 -16.022 1.00 66.06 196 ILE A C 1
ATOM 1525 O O . ILE A 1 196 ? -45.103 -34.146 -16.118 1.00 66.06 196 ILE A O 1
ATOM 1529 N N . PHE A 1 197 ? -43.696 -32.409 -16.284 1.00 57.94 197 PHE A N 1
ATOM 1530 C CA . PHE A 1 197 ? -44.748 -31.416 -16.546 1.00 57.94 197 PHE A CA 1
ATOM 1531 C C . PHE A 1 197 ? -45.137 -31.263 -18.025 1.00 57.94 197 PHE A C 1
ATOM 1533 O O . PHE A 1 197 ? -46.240 -30.795 -18.298 1.00 57.94 197 PHE A O 1
ATOM 1540 N N . PHE A 1 198 ? -44.288 -31.673 -18.977 1.00 56.94 198 PHE A N 1
ATOM 1541 C CA . PHE A 1 198 ? -44.550 -31.504 -20.418 1.00 56.94 198 PHE A CA 1
ATOM 1542 C C . PHE A 1 198 ? -44.892 -32.796 -21.170 1.00 56.94 198 PHE A C 1
ATOM 1544 O O . PHE A 1 198 ? -45.040 -32.770 -22.390 1.00 56.94 198 PHE A O 1
ATOM 1551 N N . LYS A 1 199 ? -45.066 -33.926 -20.473 1.00 52.66 199 LYS A N 1
ATOM 1552 C CA . LYS A 1 199 ? -45.621 -35.142 -21.080 1.00 52.66 199 LYS A CA 1
ATOM 1553 C C . LYS A 1 199 ? -47.140 -35.173 -20.874 1.00 52.66 199 LYS A C 1
ATOM 1555 O O . LYS A 1 199 ? -47.635 -35.819 -19.953 1.00 52.66 199 LYS A O 1
ATOM 1560 N N . LYS A 1 200 ? -47.870 -34.451 -21.726 1.00 46.53 200 LYS A N 1
ATOM 1561 C CA . LYS A 1 200 ? -49.305 -34.648 -21.951 1.00 46.53 200 LYS A CA 1
ATOM 1562 C C . LYS A 1 200 ? -49.600 -34.593 -23.440 1.00 46.53 200 LYS A C 1
ATOM 1564 O O . LYS A 1 200 ? -49.045 -33.687 -24.096 1.00 46.53 200 LYS A O 1
#

Secondary structure (DSSP, 8-state):
--HHHHHHHHHHHHSS--------PPPHHHHHHHHHHHHHHHHHHHHHTTBTT-BPPEE-HHHHHHHHTTTTT-----SSSEEEEHHHHHHHHHHHHTT-S---HHHHHHHT-TT--EEEEE--SS-BGGGTB-TT-EEEEES-SS--GGGPPBSSTTTT-TT-B-TTSPBPPPP--------THHHHHHHHHHHHHS--

Radius of gyration: 24.63 Å; Cα contacts (8 Å, |Δi|>4): 271; chains: 1; bounding box: 71×54×45 Å

pLDDT: mean 83.25, std 18.05, range [37.94, 98.62]

InterPro domains:
  IPR035940 CAP superfamily [G3DSA:3.40.33.10] (10-101)
  IPR035940 CAP superfamily [SSF55797] (9-80)

Solvent-accessible surface area (backbone atoms only — not comparable to full-atom values): 11532 Å² total; per-residue (Å²): 132,61,74,68,59,57,53,54,54,55,55,57,57,63,73,71,66,76,92,69,94,65,73,80,72,76,50,72,65,58,50,48,51,55,37,49,54,52,40,55,51,40,48,51,51,19,59,78,68,29,27,3,34,32,35,39,54,39,75,31,70,68,56,30,52,57,53,56,72,23,55,86,75,66,57,79,77,87,61,62,34,36,82,42,38,31,63,59,51,52,50,43,53,54,32,59,75,68,67,49,89,83,64,59,61,70,57,47,52,59,70,62,36,26,71,29,36,33,32,29,68,43,68,27,96,59,60,36,73,98,73,72,25,47,46,67,16,33,30,39,37,16,57,48,63,73,86,59,77,84,64,59,44,78,36,58,59,37,73,55,34,92,59,43,68,40,98,83,41,27,9,39,64,78,77,79,77,76,78,74,78,74,67,76,65,60,64,55,52,52,54,51,51,51,58,66,74,66,72,123

Organism: Caenorhabditis brenneri (NCBI:txid135651)

Mean predicted aligned error: 12.22 Å

Sequence (200 aa):
MSKRLILLLVLCVHLTTSAAILAKRKTAEQKEEAVKEYNEMRVSEAKIKEIGNMHELKYDYELEKVANSMTGNCEFKNGDYVLVPAVKLRQFLEQTKARVITVDRDVARVLYHPLQTKVACVELAAPCPARYVDEEGFCLFGPRDEALRSDTKKGPLGSHCDHGLADNGLCKAALKSATTRLNSLIFTVFAVVVMIFFKK